Protein AF-A0A9D8JV98-F1 (afdb_monomer_lite)

Sequence (208 aa):
MQKVKSDSRAGSWMGWMGKPQERGPADTAVHRAAPPKGAAPRAAPRTGKNPMQSLAQLRYVDISRAFKQAPWRVQIQVIATLASVAIVIVALGGLYLIEASRAATAGRDVQSLQVDKAELELSINRQLALIASAKSVARLEMRARELGYAPAQIGQIDFVVVKGYYGPQLHLPAAVAPAPEPELPDYNETLGTWLVGTLADMFGPGGE

Foldseek 3Di:
DDDDDDDDDDDDDDDDDDDDDDDDDDDDDDDDDDDDDDDDDDDDDDDDDPVVPVVVVVVPVVVVVVVVPDPVVVVVVVVVVVVVVVVVVVVVVVVVVVVVVVVVVVVVVVVVVVVVVVVVVVVVVVVVVVVCVCPPPVNVVVVCVVVVHDDDDPVRDDDDDDPPCPDPPPPPPPPPPPDPDPPDPPPVDDPVNVVVVVCCQVPPPDDD

pLDDT: mean 70.87, std 18.82, range [37.03, 97.06]

Structure (mmCIF, N/CA/C/O backbone):
data_AF-A0A9D8JV98-F1
#
_entry.id   AF-A0A9D8JV98-F1
#
loop_
_atom_site.group_PDB
_atom_site.id
_atom_site.type_symbol
_atom_site.label_atom_id
_atom_site.label_alt_id
_atom_site.label_comp_id
_atom_site.label_asym_id
_atom_site.label_entity_id
_atom_site.label_seq_id
_atom_site.pdbx_PDB_ins_code
_atom_site.Cartn_x
_atom_site.Cartn_y
_atom_site.Cartn_z
_atom_site.occupancy
_atom_site.B_iso_or_equiv
_atom_site.auth_seq_id
_atom_site.auth_comp_id
_atom_site.auth_asym_id
_atom_site.auth_atom_id
_atom_site.pdbx_PDB_model_num
ATOM 1 N N . MET A 1 1 ? -26.720 23.481 -19.955 1.00 46.78 1 MET A N 1
ATOM 2 C CA . MET A 1 1 ? -26.000 24.651 -20.504 1.00 46.78 1 MET A CA 1
ATOM 3 C C . MET A 1 1 ? -24.638 24.187 -20.994 1.00 46.78 1 MET A C 1
ATOM 5 O O . MET A 1 1 ? -23.857 23.670 -20.210 1.00 46.78 1 MET A O 1
ATOM 9 N N . GLN A 1 2 ? -24.427 24.276 -22.308 1.00 44.62 2 GLN A N 1
ATOM 10 C CA . GLN A 1 2 ? -23.190 23.958 -23.025 1.00 44.62 2 GLN A CA 1
ATOM 11 C C . GLN A 1 2 ? -22.122 25.035 -22.798 1.00 44.62 2 GLN A C 1
ATOM 13 O O . GLN A 1 2 ? -22.448 26.221 -22.802 1.00 44.62 2 GLN A O 1
ATOM 18 N N . LYS A 1 3 ? -20.845 24.636 -22.802 1.00 49.53 3 LYS A N 1
ATOM 19 C CA . LYS A 1 3 ? -19.849 25.279 -23.673 1.00 49.53 3 LYS A CA 1
ATOM 20 C C . LYS A 1 3 ? -18.667 24.344 -23.926 1.00 49.53 3 LYS A C 1
ATOM 22 O O . LYS A 1 3 ? -17.692 24.306 -23.188 1.00 49.53 3 LYS A O 1
ATOM 27 N N . VAL A 1 4 ? -18.803 23.588 -25.010 1.00 47.50 4 VAL A N 1
ATOM 28 C CA . VAL A 1 4 ? -17.699 22.990 -25.762 1.00 47.50 4 VAL A CA 1
ATOM 29 C C . VAL A 1 4 ? -16.918 24.146 -26.385 1.00 47.50 4 VAL A C 1
ATOM 31 O O . VAL A 1 4 ? -17.509 24.960 -27.098 1.00 47.50 4 VAL A O 1
ATOM 34 N N . LYS A 1 5 ? -15.616 24.249 -26.108 1.00 49.88 5 LYS A N 1
ATOM 35 C CA . LYS A 1 5 ? -14.727 25.154 -26.839 1.00 49.88 5 LYS A CA 1
ATOM 36 C C . LYS A 1 5 ? -13.896 24.328 -27.811 1.00 49.88 5 LYS A C 1
ATOM 38 O O . LYS A 1 5 ? -12.932 23.673 -27.439 1.00 49.88 5 LYS A O 1
ATOM 43 N N . SER A 1 6 ? -14.374 24.347 -29.048 1.00 52.12 6 SER A N 1
ATOM 44 C CA . SER A 1 6 ? -13.653 23.973 -30.254 1.00 52.12 6 SER A CA 1
ATOM 45 C C . SER A 1 6 ? -12.491 24.947 -30.442 1.00 52.12 6 SER A C 1
ATOM 47 O O . SER A 1 6 ? -12.720 26.154 -30.395 1.00 52.12 6 SER A O 1
ATOM 49 N N . ASP A 1 7 ? -11.285 24.449 -30.697 1.00 54.19 7 ASP A N 1
ATOM 50 C CA . ASP A 1 7 ? -10.266 25.225 -31.401 1.00 54.19 7 ASP A CA 1
ATOM 51 C C . ASP A 1 7 ? -9.678 24.359 -32.514 1.00 54.19 7 ASP A C 1
ATOM 53 O O . ASP A 1 7 ? -8.824 23.496 -32.319 1.00 54.19 7 ASP A O 1
ATOM 57 N N . SER A 1 8 ? -10.228 24.602 -33.700 1.00 49.41 8 SER A N 1
ATOM 58 C CA . SER A 1 8 ? -9.733 24.158 -34.991 1.00 49.41 8 SER A CA 1
ATOM 59 C C . SER A 1 8 ? -8.805 25.246 -35.533 1.00 49.41 8 SER A C 1
ATOM 61 O O . SER A 1 8 ? -9.245 26.365 -35.790 1.00 49.41 8 SER A O 1
ATOM 63 N N . ARG A 1 9 ? -7.533 24.919 -35.763 1.00 50.59 9 ARG A N 1
ATOM 64 C CA . ARG A 1 9 ? -6.643 25.645 -36.688 1.00 50.59 9 ARG A CA 1
ATOM 65 C C . ARG A 1 9 ? -6.005 24.579 -37.583 1.00 50.59 9 ARG A C 1
ATOM 67 O O . ARG A 1 9 ? -5.277 23.731 -37.087 1.00 50.59 9 ARG A O 1
ATOM 74 N N . ALA A 1 10 ? -6.481 24.393 -38.818 1.00 45.94 10 ALA A N 1
ATOM 75 C CA . ALA A 1 10 ? -6.020 25.108 -40.019 1.00 45.94 10 ALA A CA 1
ATOM 76 C C . ALA A 1 10 ? -4.477 25.105 -40.069 1.00 45.94 10 ALA A C 1
ATOM 78 O O . ALA A 1 10 ? -3.838 25.801 -39.293 1.00 45.94 10 ALA A O 1
ATOM 79 N N . GLY A 1 11 ? -3.808 24.256 -40.850 1.00 44.22 11 GLY A N 1
ATOM 80 C CA . GLY A 1 11 ? -3.986 24.103 -42.292 1.00 44.22 11 GLY A CA 1
ATOM 81 C C . GLY A 1 11 ? -3.072 25.102 -43.004 1.00 44.22 11 GLY A C 1
ATOM 82 O O . GLY A 1 11 ? -3.523 26.180 -43.367 1.00 44.22 11 GLY A O 1
ATOM 83 N N . SER A 1 12 ? -1.789 24.762 -43.163 1.00 48.53 12 SER A N 1
ATOM 84 C CA . SER A 1 12 ? -0.854 25.493 -44.028 1.00 48.53 12 SER A CA 1
ATOM 85 C C . SER A 1 12 ? 0.060 24.485 -44.723 1.00 48.53 12 SER A C 1
ATOM 87 O O . SER A 1 12 ? 1.095 24.076 -44.203 1.00 48.53 12 SER A O 1
ATOM 89 N N . TRP A 1 13 ? -0.414 24.022 -45.877 1.00 52.22 13 TRP A N 1
ATOM 90 C CA . TRP A 1 13 ? 0.290 23.203 -46.859 1.00 52.22 13 TRP A CA 1
ATOM 91 C C . TRP A 1 13 ? 0.216 23.959 -48.191 1.00 52.22 13 TRP A C 1
ATOM 93 O O . TRP A 1 13 ? -0.868 24.037 -48.756 1.00 52.22 13 TRP A O 1
ATOM 103 N N . MET A 1 14 ? 1.330 24.544 -48.651 1.00 42.38 14 MET A N 1
ATOM 104 C CA . MET A 1 14 ? 1.618 25.062 -50.014 1.00 42.38 14 MET A CA 1
ATOM 105 C C . MET A 1 14 ? 2.918 25.886 -49.932 1.00 42.38 14 MET A C 1
ATOM 107 O O . MET A 1 14 ? 3.063 26.660 -48.997 1.00 42.38 14 MET A O 1
ATOM 111 N N . GLY A 1 15 ? 3.919 25.824 -50.813 1.00 44.78 15 GLY A N 1
ATOM 112 C CA . GLY A 1 15 ? 4.219 25.069 -52.039 1.00 44.78 15 GLY A CA 1
ATOM 113 C C . GLY A 1 15 ? 5.758 24.927 -52.125 1.00 44.78 15 GLY A C 1
ATOM 114 O O . GLY A 1 15 ? 6.476 25.620 -51.413 1.00 44.78 15 GLY A O 1
ATOM 115 N N . TRP A 1 16 ? 6.354 23.918 -52.762 1.00 48.50 16 TRP A N 1
ATOM 116 C CA . TRP A 1 16 ? 6.395 23.585 -54.197 1.00 48.50 16 TRP A CA 1
ATOM 117 C C . TRP A 1 16 ? 6.948 24.690 -55.122 1.00 48.50 16 TRP A C 1
ATOM 119 O O . TRP A 1 16 ? 6.461 25.815 -55.118 1.00 48.50 1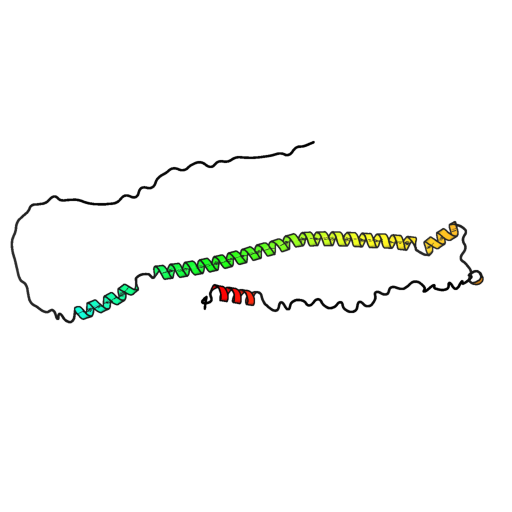6 TRP A O 1
ATOM 129 N N . MET A 1 17 ? 7.880 24.252 -55.991 1.00 46.41 17 MET A N 1
ATOM 130 C CA . MET A 1 17 ? 8.683 24.930 -57.039 1.00 46.41 17 MET A CA 1
ATOM 131 C C . MET A 1 17 ? 10.003 25.563 -56.565 1.00 46.41 17 MET A C 1
ATOM 133 O O . MET A 1 17 ? 10.006 26.380 -55.660 1.00 46.41 17 MET A O 1
ATOM 137 N N . GLY A 1 18 ? 11.178 25.284 -57.138 1.00 45.47 18 GLY A N 1
ATOM 138 C CA . GLY A 1 18 ? 11.634 24.493 -58.298 1.00 45.47 18 GLY A CA 1
ATOM 139 C C . GLY A 1 18 ? 13.178 24.616 -58.355 1.00 45.47 18 GLY A C 1
ATOM 140 O O . GLY A 1 18 ? 13.746 25.335 -57.545 1.00 45.47 18 GLY A O 1
ATOM 141 N N . LYS A 1 19 ? 13.983 23.995 -59.219 1.00 56.50 19 LYS A N 1
ATOM 142 C CA . LYS A 1 19 ? 13.871 23.062 -60.348 1.00 56.50 19 LYS A CA 1
ATOM 143 C C . LYS A 1 19 ? 15.242 22.341 -60.472 1.00 56.50 19 LYS A C 1
ATOM 145 O O . LYS A 1 19 ? 16.238 22.883 -59.996 1.00 56.50 19 LYS A O 1
ATOM 150 N N . PRO A 1 20 ? 15.314 21.180 -61.145 1.00 53.19 20 PRO A N 1
ATOM 151 C CA . PRO A 1 20 ? 16.554 20.473 -61.467 1.00 53.19 20 PRO A CA 1
ATOM 152 C C . PRO A 1 20 ? 17.146 20.962 -62.801 1.00 53.19 20 PRO A C 1
ATOM 154 O O . PRO A 1 20 ? 16.404 21.422 -63.669 1.00 53.19 20 PRO A O 1
ATOM 157 N N . GLN A 1 21 ? 18.457 20.806 -63.006 1.00 49.94 21 GLN A N 1
ATOM 158 C CA . GLN A 1 21 ? 19.058 20.954 -64.335 1.00 49.94 21 GLN A CA 1
ATOM 159 C C . GLN A 1 21 ? 20.297 20.056 -64.485 1.00 49.94 21 GLN A C 1
ATOM 161 O O . GLN A 1 21 ? 21.426 20.474 -64.249 1.00 49.94 21 GLN A O 1
ATOM 166 N N . GLU A 1 22 ? 20.071 18.821 -64.929 1.00 44.38 22 GLU A N 1
ATOM 167 C CA . GLU A 1 22 ? 21.064 18.058 -65.684 1.00 44.38 22 GLU A CA 1
ATOM 168 C C . GLU A 1 22 ? 21.061 18.522 -67.143 1.00 44.38 22 GLU A C 1
ATOM 170 O O . GLU A 1 22 ? 19.981 18.637 -67.722 1.00 44.38 22 GLU A O 1
ATOM 175 N N . ARG A 1 23 ? 22.245 18.734 -67.739 1.00 42.78 23 ARG A N 1
ATOM 176 C CA . ARG A 1 23 ? 22.521 18.560 -69.181 1.00 42.78 23 ARG A CA 1
ATOM 177 C C . ARG A 1 23 ? 24.022 18.328 -69.416 1.00 42.78 23 ARG A C 1
ATOM 179 O O . ARG A 1 23 ? 24.814 19.256 -69.299 1.00 42.78 23 ARG A O 1
ATOM 186 N N . GLY A 1 24 ? 24.394 17.116 -69.818 1.00 38.78 24 GLY A N 1
ATOM 187 C CA . GLY A 1 24 ? 25.225 16.934 -71.022 1.00 38.78 24 GLY A CA 1
ATOM 188 C C . GLY A 1 24 ? 24.296 16.583 -72.202 1.00 38.78 24 GLY A C 1
ATOM 189 O O . GLY A 1 24 ? 23.080 16.609 -71.994 1.00 38.78 24 GLY A O 1
ATOM 190 N N . PRO A 1 25 ? 24.777 16.177 -73.395 1.00 61.38 25 PRO A N 1
ATOM 191 C CA . PRO A 1 25 ? 26.161 16.062 -73.869 1.00 61.38 25 PRO A CA 1
ATOM 192 C C . PRO A 1 25 ? 26.368 16.605 -75.317 1.00 61.38 25 PRO A C 1
ATOM 194 O O . PRO A 1 25 ? 25.458 17.157 -75.925 1.00 61.38 25 PRO A O 1
ATOM 197 N N . ALA A 1 26 ? 27.564 16.328 -75.854 1.00 39.59 26 ALA A N 1
ATOM 198 C CA . ALA A 1 26 ? 27.881 16.058 -77.265 1.00 39.59 26 ALA A CA 1
ATOM 199 C C . ALA A 1 26 ? 28.230 17.217 -78.234 1.00 39.59 26 ALA A C 1
ATOM 201 O O . ALA A 1 26 ? 27.403 18.026 -78.635 1.00 39.59 26 ALA A O 1
ATOM 202 N N . ASP A 1 27 ? 29.479 17.109 -78.700 1.00 37.72 27 ASP A N 1
ATOM 203 C CA . ASP A 1 27 ? 29.872 16.987 -80.109 1.00 37.72 27 ASP A CA 1
ATOM 204 C C . ASP A 1 27 ? 30.193 18.203 -80.985 1.00 37.72 27 ASP A C 1
ATOM 206 O O . ASP A 1 27 ? 29.475 19.192 -81.072 1.00 37.72 27 ASP A O 1
ATOM 210 N N . THR A 1 28 ? 31.243 17.952 -81.785 1.00 45.22 28 THR A N 1
ATOM 211 C CA . THR A 1 28 ? 31.628 18.555 -83.075 1.00 45.22 28 THR A CA 1
ATOM 212 C C . THR A 1 28 ? 32.249 19.956 -83.031 1.00 45.22 28 THR A C 1
ATOM 214 O O . THR A 1 28 ? 31.841 20.814 -82.271 1.00 45.22 28 THR A O 1
ATOM 217 N N . ALA A 1 29 ? 33.233 20.333 -83.845 1.00 39.31 29 ALA A N 1
ATOM 218 C CA . ALA A 1 29 ? 34.143 19.663 -84.768 1.00 39.31 29 ALA A CA 1
ATOM 219 C C . ALA A 1 29 ? 35.078 20.770 -85.320 1.00 39.31 29 ALA A C 1
ATOM 221 O O . ALA A 1 29 ? 34.619 21.870 -85.592 1.00 39.31 29 ALA A O 1
ATOM 222 N N . VAL A 1 30 ? 36.354 20.432 -85.547 1.00 44.38 30 VAL A N 1
ATOM 223 C CA . VAL A 1 30 ? 37.166 20.807 -86.730 1.00 44.38 30 VAL A CA 1
ATOM 224 C C . VAL A 1 30 ? 37.462 22.291 -87.046 1.00 44.38 30 VAL A C 1
ATOM 226 O O . VAL A 1 30 ? 36.585 23.024 -87.462 1.00 44.38 30 VAL A O 1
ATOM 229 N N . HIS A 1 31 ? 38.762 22.633 -87.076 1.00 48.97 31 HIS A N 1
ATOM 230 C CA . HIS A 1 31 ? 39.507 23.331 -88.161 1.00 48.97 31 HIS A CA 1
ATOM 231 C C . HIS A 1 31 ? 41.016 23.166 -87.837 1.00 48.97 31 HIS A C 1
ATOM 233 O O . HIS A 1 31 ? 41.467 23.645 -86.807 1.00 48.97 31 HIS A O 1
ATOM 239 N N . ARG A 1 32 ? 41.806 22.257 -88.433 1.00 37.03 32 ARG A N 1
ATOM 240 C CA . ARG A 1 32 ? 42.390 22.124 -89.793 1.00 37.03 32 ARG A CA 1
ATOM 241 C C . ARG A 1 32 ? 43.451 23.186 -90.185 1.00 37.03 32 ARG A C 1
ATOM 243 O O . ARG A 1 32 ? 43.074 24.284 -90.558 1.00 37.03 32 ARG A O 1
ATOM 250 N N . ALA A 1 33 ? 44.706 22.695 -90.280 1.00 37.62 33 ALA A N 1
ATOM 251 C CA . ALA A 1 33 ? 45.841 23.030 -91.185 1.00 37.62 33 ALA A CA 1
ATOM 252 C C . ALA A 1 33 ? 46.482 24.443 -91.086 1.00 37.62 33 ALA A C 1
ATOM 254 O O . ALA A 1 33 ? 45.782 25.407 -90.840 1.00 37.62 33 ALA A O 1
ATOM 255 N N . ALA A 1 34 ? 47.793 24.682 -91.275 1.00 41.41 34 ALA A N 1
ATOM 256 C CA . ALA A 1 34 ? 48.812 24.039 -92.125 1.00 41.41 34 ALA A CA 1
ATOM 257 C C . ALA A 1 34 ? 50.282 24.427 -91.698 1.00 41.41 34 ALA A C 1
ATOM 259 O O . ALA A 1 34 ? 50.432 25.274 -90.821 1.00 41.41 34 ALA A O 1
ATOM 260 N N . PRO A 1 35 ? 51.350 23.826 -92.293 1.00 65.00 35 PRO A N 1
ATOM 261 C CA . PRO A 1 35 ? 52.758 23.734 -91.806 1.00 65.00 35 PRO A CA 1
ATOM 262 C C . PRO A 1 35 ? 53.752 24.534 -92.721 1.00 65.00 35 PRO A C 1
ATOM 264 O O . PRO A 1 35 ? 53.278 25.511 -93.298 1.00 65.00 35 PRO A O 1
ATOM 267 N N . PRO A 1 36 ? 55.036 24.165 -93.042 1.00 63.78 36 PRO A N 1
ATOM 268 C CA . PRO A 1 36 ? 56.093 23.289 -92.458 1.00 63.78 36 PRO A CA 1
ATOM 269 C C . PRO A 1 36 ? 57.543 23.900 -92.483 1.00 63.78 36 PRO A C 1
ATOM 271 O O . PRO A 1 36 ? 57.749 24.982 -93.025 1.00 63.78 36 PRO A O 1
ATOM 274 N N . LYS A 1 37 ? 58.558 23.139 -92.000 1.00 39.59 37 LYS A N 1
ATOM 275 C CA . LYS A 1 37 ? 59.985 22.987 -92.463 1.00 39.59 37 LYS A CA 1
ATOM 276 C C . LYS A 1 37 ? 60.920 22.790 -91.252 1.00 39.59 37 LYS A C 1
ATOM 278 O O . LYS A 1 37 ? 60.827 23.550 -90.305 1.00 39.59 37 LYS A O 1
ATOM 283 N N . GLY A 1 38 ? 61.862 21.851 -91.192 1.00 42.75 38 GLY A N 1
ATOM 284 C CA . GLY A 1 38 ? 62.324 20.808 -92.103 1.00 42.75 38 GLY A CA 1
ATOM 285 C C . GLY A 1 38 ? 63.524 20.068 -91.476 1.00 42.75 38 GLY A C 1
ATOM 286 O O . GLY A 1 38 ? 64.077 20.557 -90.499 1.00 42.75 38 GLY A O 1
ATOM 287 N N . ALA A 1 39 ? 63.907 18.943 -92.104 1.00 37.53 39 ALA A N 1
ATOM 288 C CA . ALA A 1 39 ? 65.236 18.293 -92.101 1.00 37.53 39 ALA A CA 1
ATOM 289 C C . ALA A 1 39 ? 65.804 17.777 -90.751 1.00 37.53 39 ALA A C 1
ATOM 291 O O . ALA A 1 39 ? 65.805 18.478 -89.756 1.00 37.53 39 ALA A O 1
ATOM 292 N N . ALA A 1 40 ? 66.431 16.610 -90.604 1.00 48.50 40 ALA A N 1
ATOM 293 C CA . ALA A 1 40 ? 66.678 15.399 -91.393 1.00 48.50 40 ALA A CA 1
ATOM 294 C C . ALA A 1 40 ? 67.323 14.371 -90.396 1.00 48.50 40 ALA A C 1
ATOM 296 O O . ALA A 1 40 ? 67.421 14.672 -89.206 1.00 48.50 40 ALA A O 1
ATOM 297 N N . PRO A 1 41 ? 67.740 13.157 -90.807 1.00 59.03 41 PRO A N 1
ATOM 298 C CA . PRO A 1 41 ? 67.650 11.941 -89.994 1.00 59.03 41 PRO A CA 1
ATOM 299 C C . PRO A 1 41 ? 68.974 11.512 -89.340 1.00 59.03 41 PRO A C 1
ATOM 301 O O . PRO A 1 41 ? 70.048 11.804 -89.866 1.00 59.03 41 PRO A O 1
ATOM 304 N N . ARG A 1 42 ? 68.920 10.674 -88.289 1.00 42.16 42 ARG A N 1
ATOM 305 C CA . ARG A 1 42 ? 69.985 9.680 -88.057 1.00 42.16 42 ARG A CA 1
ATOM 306 C C . ARG A 1 42 ? 69.619 8.547 -87.088 1.00 42.16 42 ARG A C 1
ATOM 308 O O . ARG A 1 42 ? 69.267 8.783 -85.944 1.00 42.16 42 ARG A O 1
ATOM 315 N N . ALA A 1 43 ? 69.864 7.336 -87.590 1.00 41.22 43 ALA A N 1
ATOM 316 C CA . ALA A 1 43 ? 70.368 6.151 -86.893 1.00 41.22 43 ALA A CA 1
ATOM 317 C C . ALA A 1 43 ? 69.473 5.429 -85.866 1.00 41.22 43 ALA A C 1
ATOM 319 O O . ALA A 1 43 ? 69.394 5.777 -84.693 1.00 41.22 43 ALA A O 1
ATOM 320 N N . ALA A 1 44 ? 68.954 4.280 -86.305 1.00 51.09 44 ALA A N 1
ATOM 321 C CA . ALA A 1 44 ? 68.752 3.124 -85.441 1.00 51.09 44 ALA A CA 1
ATOM 322 C C . ALA A 1 44 ? 70.102 2.599 -84.919 1.00 51.09 44 ALA A C 1
ATOM 324 O O . ALA A 1 44 ? 71.103 2.631 -85.643 1.00 51.09 44 ALA A O 1
ATOM 325 N N . PRO A 1 45 ? 70.094 1.973 -83.733 1.00 54.09 45 PRO A N 1
ATOM 326 C CA . PRO A 1 45 ? 70.737 0.673 -83.652 1.00 54.09 45 PRO A CA 1
ATOM 327 C C . PRO A 1 45 ? 69.876 -0.384 -82.939 1.00 54.09 45 PRO A C 1
ATOM 329 O O . PRO A 1 45 ? 69.414 -0.209 -81.820 1.00 54.09 45 PRO A O 1
ATOM 332 N N . ARG A 1 46 ? 69.742 -1.516 -83.637 1.00 52.03 46 ARG A N 1
ATOM 333 C CA . ARG A 1 46 ? 69.985 -2.886 -83.152 1.00 52.03 46 ARG A CA 1
ATOM 334 C C . ARG A 1 46 ? 69.202 -3.353 -81.915 1.00 52.03 46 ARG A C 1
ATOM 336 O O . ARG A 1 46 ? 69.578 -3.139 -80.773 1.00 52.03 46 ARG A O 1
ATOM 343 N N . THR A 1 47 ? 68.162 -4.127 -82.211 1.00 46.84 47 THR A N 1
ATOM 344 C CA . THR A 1 47 ? 67.970 -5.512 -81.751 1.00 46.84 47 THR A CA 1
ATOM 345 C C . THR A 1 47 ? 68.746 -5.929 -80.499 1.00 46.84 47 THR A C 1
ATOM 347 O O . THR A 1 47 ? 69.924 -6.267 -80.556 1.00 46.84 47 THR A O 1
ATOM 350 N N . GLY A 1 48 ? 68.006 -6.004 -79.399 1.00 47.19 48 GLY A N 1
ATOM 351 C CA . GLY A 1 48 ? 68.390 -6.656 -78.151 1.00 47.19 48 GLY A CA 1
ATOM 352 C C . GLY A 1 48 ? 67.165 -6.843 -77.258 1.00 47.19 48 GLY A C 1
ATOM 353 O O . GLY A 1 48 ? 67.214 -6.566 -76.068 1.00 47.19 48 GLY A O 1
ATOM 354 N N . LYS A 1 49 ? 66.021 -7.215 -77.846 1.00 45.97 49 LYS A N 1
ATOM 355 C CA . LYS A 1 49 ? 64.825 -7.605 -77.095 1.00 45.97 49 LYS A CA 1
ATOM 356 C C . LYS A 1 49 ? 64.767 -9.122 -77.114 1.00 45.97 49 LYS A C 1
ATOM 358 O O . LYS A 1 49 ? 64.635 -9.696 -78.188 1.00 45.97 49 LYS A O 1
ATOM 363 N N . ASN A 1 50 ? 64.826 -9.744 -75.943 1.00 58.31 50 ASN A N 1
ATOM 364 C CA . ASN A 1 50 ? 64.262 -11.071 -75.742 1.00 58.31 50 ASN A CA 1
ATOM 365 C C . ASN A 1 50 ? 62.733 -10.901 -75.708 1.00 58.31 50 ASN A C 1
ATOM 367 O O . ASN A 1 50 ? 62.219 -10.417 -74.696 1.00 58.31 50 ASN A O 1
ATOM 371 N N . PRO A 1 51 ? 61.976 -11.269 -76.760 1.00 56.25 51 PRO A N 1
ATOM 372 C CA . PRO A 1 51 ? 60.520 -11.113 -76.753 1.00 56.25 51 PRO A CA 1
ATOM 373 C C . PRO A 1 51 ? 59.822 -12.049 -75.751 1.00 56.25 51 PRO A C 1
ATOM 375 O O . PRO A 1 51 ? 58.647 -11.862 -75.460 1.00 56.25 51 PRO A O 1
ATOM 378 N N . MET A 1 52 ? 60.532 -13.027 -75.174 1.00 45.81 52 MET A N 1
ATOM 379 C CA . MET A 1 52 ? 59.962 -13.942 -74.179 1.00 45.81 52 MET A CA 1
ATOM 380 C C . MET A 1 52 ? 59.998 -13.420 -72.734 1.00 45.81 52 MET A C 1
ATOM 382 O O . MET A 1 52 ? 59.255 -13.927 -71.899 1.00 45.81 52 MET A O 1
ATOM 386 N N . GLN A 1 53 ? 60.799 -12.396 -72.415 1.00 54.53 53 GLN A N 1
ATOM 387 C CA . GLN A 1 53 ? 60.885 -11.881 -71.037 1.00 54.53 53 GLN A CA 1
ATOM 388 C C . GLN A 1 53 ? 59.845 -10.794 -70.724 1.00 54.53 53 GLN A C 1
ATOM 390 O O . GLN A 1 53 ? 59.439 -10.664 -69.571 1.00 54.53 53 GLN A O 1
ATOM 395 N N . SER A 1 54 ? 59.338 -10.054 -71.719 1.00 53.25 54 SER A N 1
ATOM 396 C CA . SER A 1 54 ? 58.308 -9.030 -71.467 1.00 53.25 54 SER A CA 1
ATOM 397 C C . SER A 1 54 ? 56.890 -9.602 -71.362 1.00 53.25 54 SER A C 1
ATOM 399 O O . SER A 1 54 ? 56.041 -8.997 -70.718 1.00 53.25 54 SER A O 1
ATOM 401 N N . LEU A 1 55 ? 56.628 -10.778 -71.944 1.00 53.34 55 LEU A N 1
ATOM 402 C CA . LEU A 1 55 ? 55.315 -11.434 -71.874 1.00 53.34 55 LEU A CA 1
ATOM 403 C C . LEU A 1 55 ? 55.068 -12.121 -70.520 1.00 53.34 55 LEU A C 1
ATOM 405 O O . LEU A 1 55 ? 53.931 -12.178 -70.059 1.00 53.34 55 LEU A O 1
ATOM 409 N N . ALA A 1 56 ? 56.128 -12.579 -69.847 1.00 54.69 56 ALA A N 1
ATOM 410 C CA . ALA A 1 56 ? 56.035 -13.131 -68.494 1.00 54.69 56 ALA A CA 1
ATOM 411 C C . ALA A 1 56 ? 55.841 -12.039 -67.423 1.00 54.69 56 ALA A C 1
ATOM 413 O O . ALA A 1 56 ? 55.144 -12.256 -66.434 1.00 54.69 56 ALA A O 1
ATOM 414 N N . GLN A 1 57 ? 56.415 -10.850 -67.636 1.00 53.84 57 GLN A N 1
ATOM 415 C CA . GLN A 1 57 ? 56.359 -9.732 -66.685 1.00 53.84 57 GLN A CA 1
ATOM 416 C C . GLN A 1 57 ? 55.005 -9.000 -66.688 1.00 53.84 57 GLN A C 1
ATOM 418 O O . GLN A 1 57 ? 54.548 -8.550 -65.640 1.00 53.84 57 GLN A O 1
ATOM 423 N N . LEU A 1 58 ? 54.315 -8.931 -67.832 1.00 53.28 58 LEU A N 1
ATOM 424 C CA . LEU A 1 58 ? 53.005 -8.269 -67.925 1.00 53.28 58 LEU A CA 1
ATOM 425 C C . LEU A 1 58 ? 51.878 -9.063 -67.242 1.00 53.28 58 LEU A C 1
ATOM 427 O O . LEU A 1 58 ? 50.936 -8.475 -66.731 1.00 53.28 58 LEU A O 1
ATOM 431 N N . ARG A 1 59 ? 51.991 -10.392 -67.135 1.00 56.56 59 ARG A N 1
ATOM 432 C CA . ARG A 1 59 ? 50.938 -11.217 -66.518 1.00 56.56 59 ARG A CA 1
ATOM 433 C C . ARG A 1 59 ? 50.956 -11.204 -64.982 1.00 56.56 59 ARG A C 1
ATOM 435 O O . ARG A 1 59 ? 49.945 -11.520 -64.364 1.00 56.56 59 ARG A O 1
ATOM 442 N N . TYR A 1 60 ? 52.077 -10.848 -64.354 1.00 52.62 60 TYR A N 1
ATOM 443 C CA . TYR A 1 60 ? 52.201 -10.882 -62.891 1.00 52.62 60 TYR A CA 1
ATOM 444 C C . TYR A 1 60 ? 51.664 -9.609 -62.219 1.00 52.62 60 TYR A C 1
ATOM 446 O O . TYR A 1 60 ? 51.019 -9.669 -61.172 1.00 52.62 60 TYR A O 1
ATOM 454 N N . VAL A 1 61 ? 51.879 -8.446 -62.838 1.00 56.22 61 VAL A N 1
ATOM 455 C CA . VAL A 1 61 ? 51.520 -7.156 -62.229 1.00 56.22 61 VAL A CA 1
ATOM 456 C C . VAL A 1 61 ? 50.012 -6.886 -62.307 1.00 56.22 61 VAL A C 1
ATOM 458 O O . VAL A 1 61 ? 49.459 -6.271 -61.391 1.00 56.22 61 VAL A O 1
ATOM 461 N N . ASP A 1 62 ? 49.321 -7.418 -63.315 1.00 57.84 62 ASP A N 1
ATOM 462 C CA . ASP A 1 62 ? 47.893 -7.146 -63.524 1.00 57.84 62 ASP A CA 1
ATOM 463 C C . ASP A 1 62 ? 46.974 -7.935 -62.580 1.00 57.84 62 ASP A C 1
ATOM 465 O O . ASP A 1 62 ? 45.941 -7.418 -62.148 1.00 57.84 62 ASP A O 1
ATOM 469 N N . ILE A 1 63 ? 47.386 -9.131 -62.142 1.00 57.56 63 ILE A N 1
ATOM 470 C CA . ILE A 1 63 ? 46.620 -9.925 -61.164 1.00 57.56 63 ILE A CA 1
ATOM 471 C C . ILE A 1 63 ? 46.592 -9.205 -59.806 1.00 57.56 63 ILE A C 1
ATOM 473 O O . ILE A 1 63 ? 45.565 -9.173 -59.134 1.00 57.56 63 ILE A O 1
ATOM 477 N N . SER A 1 64 ? 47.686 -8.537 -59.429 1.00 58.25 64 SER A N 1
ATOM 478 C CA . SER A 1 64 ? 47.783 -7.813 -58.153 1.00 58.25 64 SER A CA 1
ATOM 479 C C . SER A 1 64 ? 46.957 -6.516 -58.101 1.00 58.25 64 SER A C 1
ATOM 481 O O . SER A 1 64 ? 46.583 -6.060 -57.020 1.00 58.25 64 SER A O 1
ATOM 483 N N . ARG A 1 65 ? 46.637 -5.916 -59.259 1.00 54.12 65 ARG A N 1
ATOM 484 C CA . ARG A 1 65 ? 45.840 -4.678 -59.342 1.00 54.12 65 ARG A CA 1
ATOM 485 C C . ARG A 1 65 ? 44.336 -4.938 -59.430 1.00 54.12 65 ARG A C 1
ATOM 487 O O . ARG A 1 65 ? 43.562 -4.083 -59.003 1.00 54.12 65 ARG A O 1
ATOM 494 N N . ALA A 1 66 ? 43.924 -6.111 -59.912 1.00 54.25 66 ALA A N 1
ATOM 495 C CA . ALA A 1 66 ? 42.516 -6.495 -60.014 1.00 54.25 66 ALA A CA 1
ATOM 496 C C . ALA A 1 66 ? 41.857 -6.752 -58.642 1.00 54.25 66 ALA A C 1
ATOM 498 O O . ALA A 1 66 ? 40.695 -6.406 -58.449 1.00 54.25 66 ALA A O 1
ATOM 499 N N . PHE A 1 67 ? 42.606 -7.237 -57.643 1.00 53.53 67 PHE A N 1
ATOM 500 C CA . PHE A 1 67 ? 42.094 -7.449 -56.275 1.00 53.53 67 PHE A CA 1
ATOM 501 C C . PHE A 1 67 ? 41.976 -6.171 -55.424 1.00 53.53 67 PHE A C 1
ATOM 503 O O . PHE A 1 67 ? 41.538 -6.226 -54.278 1.00 53.53 67 PHE A O 1
ATOM 510 N N . LYS A 1 68 ? 42.327 -4.998 -55.968 1.00 54.94 68 LYS A N 1
ATOM 511 C CA . LYS A 1 68 ? 42.114 -3.698 -55.304 1.00 54.94 68 LYS A CA 1
ATOM 512 C C . LYS A 1 68 ? 40.766 -3.053 -55.629 1.00 54.94 68 LYS A C 1
ATOM 514 O O . LYS A 1 68 ? 40.489 -1.951 -55.154 1.00 54.94 68 LYS A O 1
ATOM 519 N N . GLN A 1 69 ? 39.927 -3.708 -56.425 1.00 50.94 69 GLN A N 1
ATOM 520 C CA . GLN A 1 69 ? 38.611 -3.193 -56.776 1.00 50.94 69 GLN A CA 1
ATOM 521 C C . GLN A 1 69 ? 37.565 -3.693 -55.770 1.00 50.94 69 GLN A C 1
ATOM 523 O O . GLN A 1 69 ? 37.250 -4.874 -55.713 1.00 50.94 69 GLN A O 1
ATOM 528 N N . ALA A 1 70 ? 37.023 -2.741 -55.006 1.00 57.72 70 ALA A N 1
ATOM 529 C CA . ALA A 1 70 ? 35.945 -2.845 -54.014 1.00 57.72 70 ALA A CA 1
ATOM 530 C C . ALA A 1 70 ? 36.261 -3.103 -52.513 1.00 57.72 70 ALA A C 1
ATOM 532 O O . ALA A 1 70 ? 35.370 -3.605 -51.822 1.00 57.72 70 ALA A O 1
ATOM 533 N N . PRO A 1 71 ? 37.387 -2.634 -51.919 1.00 61.75 71 PRO A N 1
ATOM 534 C CA . PRO A 1 71 ? 37.477 -2.533 -50.451 1.00 61.75 71 PRO A CA 1
ATOM 535 C C . PRO A 1 71 ? 36.382 -1.624 -49.850 1.00 61.75 71 PRO A C 1
ATOM 537 O O . PRO A 1 71 ? 35.985 -1.803 -48.702 1.00 61.75 71 PRO A O 1
ATOM 540 N N . TRP A 1 72 ? 35.831 -0.703 -50.650 1.00 73.25 72 TRP A N 1
ATOM 541 C CA . TRP A 1 72 ? 34.702 0.169 -50.299 1.00 73.25 72 TRP A CA 1
ATOM 542 C C . TRP A 1 72 ? 33.462 -0.598 -49.806 1.00 73.25 72 TRP A C 1
ATOM 544 O O . TRP A 1 72 ? 32.810 -0.155 -48.866 1.00 73.25 72 TRP A O 1
ATOM 554 N N . ARG A 1 73 ? 33.150 -1.773 -50.377 1.00 75.25 73 ARG A N 1
ATOM 555 C CA . ARG A 1 73 ? 31.962 -2.548 -49.974 1.00 75.25 73 ARG A CA 1
ATOM 556 C C . ARG A 1 73 ? 32.124 -3.144 -48.578 1.00 75.25 73 ARG A C 1
ATOM 558 O O . ARG A 1 73 ? 31.194 -3.068 -47.784 1.00 75.25 73 ARG A O 1
ATOM 565 N N . VAL A 1 74 ? 33.311 -3.670 -48.276 1.00 78.50 74 VAL A N 1
ATOM 566 C CA . VAL A 1 74 ? 33.634 -4.236 -46.957 1.00 78.50 74 VAL A CA 1
ATOM 567 C C . VAL A 1 74 ? 33.668 -3.133 -45.898 1.00 78.50 74 VAL A C 1
ATOM 569 O O . VAL A 1 74 ? 33.128 -3.311 -44.813 1.00 78.50 74 VAL A O 1
ATOM 572 N N . GLN A 1 75 ? 34.220 -1.960 -46.222 1.00 80.25 75 GLN A N 1
ATOM 573 C CA . GLN A 1 75 ? 34.216 -0.809 -45.312 1.00 80.25 75 GLN A CA 1
ATOM 574 C C . GLN A 1 75 ? 32.795 -0.344 -44.969 1.00 80.25 75 GLN A C 1
ATOM 576 O O . GLN A 1 75 ? 32.494 -0.144 -43.795 1.00 80.25 75 GLN A O 1
ATOM 581 N N . ILE A 1 76 ? 31.902 -0.231 -45.959 1.00 87.94 76 ILE A N 1
ATOM 582 C CA . ILE A 1 76 ? 30.496 0.101 -45.689 1.00 87.94 76 ILE A CA 1
ATOM 583 C C . ILE A 1 76 ? 29.811 -1.000 -44.896 1.00 87.94 76 ILE A C 1
ATOM 585 O O . ILE A 1 76 ? 29.065 -0.677 -43.985 1.00 87.94 76 ILE A O 1
ATOM 589 N N . GLN A 1 77 ? 30.030 -2.277 -45.224 1.00 83.56 77 GLN A N 1
ATOM 590 C CA . GLN A 1 77 ? 29.411 -3.387 -44.498 1.00 83.56 77 GLN A CA 1
ATOM 591 C C . GLN A 1 77 ? 29.808 -3.366 -43.023 1.00 83.56 77 GLN A C 1
ATOM 593 O O . GLN A 1 77 ? 28.936 -3.461 -42.170 1.00 83.56 77 GLN A O 1
ATOM 598 N N . VAL A 1 78 ? 31.087 -3.139 -42.713 1.00 91.00 78 VAL A N 1
ATOM 599 C CA . VAL A 1 78 ? 31.553 -3.009 -41.326 1.00 91.00 78 VAL A CA 1
ATOM 600 C C . VAL A 1 78 ? 30.898 -1.809 -40.640 1.00 91.00 78 VAL A C 1
ATOM 602 O O . VAL A 1 78 ? 30.323 -1.965 -39.565 1.00 91.00 78 VAL A O 1
ATOM 605 N N . ILE A 1 79 ? 30.900 -0.631 -41.272 1.00 93.31 79 ILE A N 1
ATOM 606 C CA . ILE A 1 79 ? 30.253 0.568 -40.711 1.00 93.31 79 ILE A CA 1
ATOM 607 C C . ILE A 1 79 ? 28.751 0.335 -40.500 1.00 93.31 79 ILE A C 1
ATOM 609 O O . ILE A 1 79 ? 28.220 0.695 -39.455 1.00 93.31 79 ILE A O 1
ATOM 613 N N . ALA A 1 80 ? 28.073 -0.307 -41.451 1.00 91.38 80 ALA A N 1
ATOM 614 C CA . ALA A 1 80 ? 26.652 -0.623 -41.380 1.00 91.38 80 ALA A CA 1
ATOM 615 C C . ALA A 1 80 ? 26.352 -1.630 -40.264 1.00 91.38 80 ALA A C 1
ATOM 617 O O . ALA A 1 80 ? 25.415 -1.419 -39.499 1.00 91.38 80 ALA A O 1
ATOM 618 N N . THR A 1 81 ? 27.164 -2.681 -40.113 1.00 91.62 81 THR A N 1
ATOM 619 C CA . THR A 1 81 ? 27.012 -3.640 -39.007 1.00 91.62 81 THR A CA 1
ATOM 620 C C . THR A 1 81 ? 27.228 -2.974 -37.654 1.00 91.62 81 THR A C 1
ATOM 622 O O . THR A 1 81 ? 26.416 -3.155 -36.750 1.00 91.62 81 THR A O 1
ATOM 625 N N . LEU A 1 82 ? 28.257 -2.133 -37.521 1.00 94.94 82 LEU A N 1
ATOM 626 C CA . LEU A 1 82 ? 28.551 -1.430 -36.276 1.00 94.94 82 LEU A CA 1
ATOM 627 C C . LEU A 1 82 ? 27.448 -0.419 -35.932 1.00 94.94 82 LEU A C 1
ATOM 629 O O . LEU A 1 82 ? 27.015 -0.343 -34.785 1.00 94.94 82 LEU A O 1
ATOM 633 N N . ALA A 1 83 ? 26.946 0.306 -36.936 1.00 94.31 83 ALA A N 1
ATOM 634 C CA . ALA A 1 83 ? 25.807 1.204 -36.787 1.00 94.31 83 ALA A CA 1
ATOM 635 C C . ALA A 1 83 ? 24.537 0.443 -36.382 1.00 94.31 83 ALA A C 1
ATOM 637 O O . ALA A 1 83 ? 23.823 0.887 -35.488 1.00 94.31 83 ALA A O 1
ATOM 638 N N . SER A 1 84 ? 24.277 -0.724 -36.977 1.00 94.00 84 SER A N 1
ATOM 639 C CA . SER A 1 84 ? 23.129 -1.563 -36.625 1.00 94.00 84 SER A CA 1
ATOM 640 C C . SER A 1 84 ? 23.203 -2.042 -35.174 1.00 94.00 84 SER A C 1
ATOM 642 O O . SER A 1 84 ? 22.229 -1.912 -34.437 1.00 94.00 84 SER A O 1
ATOM 644 N N . VAL A 1 85 ? 24.365 -2.533 -34.728 1.00 96.19 85 VAL A N 1
ATOM 645 C CA . VAL A 1 85 ? 24.578 -2.943 -33.329 1.00 96.19 85 VAL A CA 1
ATOM 646 C C . VAL A 1 85 ? 24.391 -1.759 -32.380 1.00 96.19 85 VAL A C 1
ATOM 648 O O . VAL A 1 85 ? 23.721 -1.889 -31.358 1.00 96.19 85 VAL A O 1
ATOM 651 N N . ALA A 1 86 ? 24.918 -0.584 -32.732 1.00 96.62 86 ALA A N 1
ATOM 652 C CA . ALA A 1 86 ? 24.739 0.622 -31.931 1.00 96.62 86 ALA A CA 1
ATOM 653 C C . ALA A 1 86 ? 23.258 1.011 -31.795 1.00 96.62 86 ALA A C 1
ATOM 655 O O . ALA A 1 86 ? 22.815 1.339 -30.696 1.00 96.62 86 ALA A O 1
ATOM 656 N N . ILE A 1 87 ? 22.473 0.922 -32.875 1.00 97.06 87 ILE A N 1
ATOM 657 C CA . ILE A 1 87 ? 21.027 1.186 -32.841 1.00 97.06 87 ILE A CA 1
ATOM 658 C C . ILE A 1 87 ? 20.317 0.206 -31.902 1.00 97.06 87 ILE A C 1
ATOM 660 O O . ILE A 1 87 ? 19.496 0.639 -31.097 1.00 97.06 87 ILE A O 1
ATOM 664 N N . VAL A 1 88 ? 20.654 -1.087 -31.952 1.00 96.19 88 VAL A N 1
ATOM 665 C CA . VAL A 1 88 ? 20.078 -2.097 -31.046 1.00 96.19 88 VAL A CA 1
ATOM 666 C C . VAL A 1 88 ? 20.406 -1.773 -29.588 1.00 96.19 88 VAL A C 1
ATOM 668 O O . VAL A 1 88 ? 19.511 -1.784 -28.746 1.00 96.19 88 VAL A O 1
ATOM 671 N N . ILE A 1 89 ? 21.655 -1.408 -29.280 1.00 96.31 89 ILE A N 1
ATOM 672 C CA . ILE A 1 89 ? 22.065 -1.017 -27.921 1.00 96.31 89 ILE A CA 1
ATOM 673 C C . ILE A 1 89 ? 21.287 0.216 -27.447 1.00 9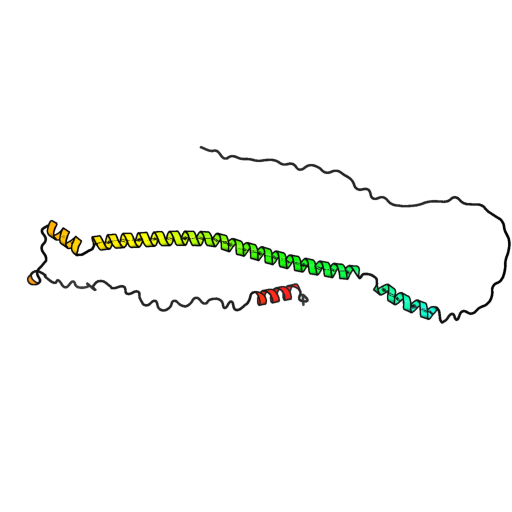6.31 89 ILE A C 1
ATOM 675 O O . ILE A 1 89 ? 20.806 0.240 -26.317 1.00 96.31 89 ILE A O 1
ATOM 679 N N . VAL A 1 90 ? 21.128 1.229 -28.302 1.00 96.12 90 VAL A N 1
ATOM 680 C CA . VAL A 1 90 ? 20.363 2.440 -27.969 1.00 96.12 90 VAL A CA 1
ATOM 681 C C . VAL A 1 90 ? 18.882 2.121 -27.768 1.00 96.12 90 VAL A C 1
ATOM 683 O O . VAL A 1 90 ? 18.279 2.645 -26.835 1.00 96.12 90 VAL A O 1
ATOM 686 N N . ALA A 1 91 ? 18.294 1.248 -28.587 1.00 94.19 91 ALA A N 1
ATOM 687 C CA . ALA A 1 91 ? 16.904 0.825 -28.439 1.00 94.19 91 ALA A CA 1
ATOM 688 C C . ALA A 1 91 ? 16.681 0.064 -27.123 1.00 94.19 91 ALA A C 1
ATOM 690 O O . ALA A 1 91 ? 15.750 0.384 -26.385 1.00 94.19 91 ALA A O 1
ATOM 691 N N . LEU A 1 92 ? 17.568 -0.881 -26.790 1.00 93.81 92 LEU A N 1
ATOM 692 C CA . LEU A 1 92 ? 17.535 -1.611 -25.519 1.00 93.81 92 LEU A CA 1
ATOM 693 C C . LEU A 1 92 ? 17.754 -0.676 -24.325 1.00 93.81 92 LEU A C 1
ATOM 695 O O . LEU A 1 92 ? 17.023 -0.759 -23.341 1.00 93.81 92 LEU A O 1
ATOM 699 N N . GLY A 1 93 ? 18.708 0.253 -24.420 1.00 91.62 93 GLY A N 1
ATOM 700 C CA . GLY A 1 93 ? 18.959 1.259 -23.389 1.00 91.62 93 GLY A CA 1
ATOM 701 C C . GLY A 1 93 ? 17.768 2.198 -23.187 1.00 91.62 93 GLY A C 1
ATOM 702 O O . GLY A 1 93 ? 17.389 2.478 -22.053 1.00 91.62 93 GLY A O 1
ATOM 703 N N . GLY A 1 94 ? 17.132 2.638 -24.275 1.00 89.56 94 GLY A N 1
ATOM 704 C CA . GLY A 1 94 ? 15.917 3.449 -24.235 1.00 89.56 94 GLY A CA 1
ATOM 705 C C . GLY A 1 94 ? 14.735 2.699 -23.621 1.00 89.56 94 GLY A C 1
ATOM 706 O O . GLY A 1 94 ? 14.041 3.251 -22.770 1.00 89.56 94 GLY A O 1
ATOM 707 N N . LEU A 1 95 ? 14.540 1.429 -23.986 1.00 88.38 95 LEU A N 1
ATOM 708 C CA . LEU A 1 95 ? 13.508 0.572 -23.401 1.00 88.38 95 LEU A CA 1
ATOM 709 C C . LEU A 1 95 ? 13.737 0.363 -21.898 1.00 88.38 95 LEU A C 1
ATOM 711 O O . LEU A 1 95 ? 12.812 0.541 -21.108 1.00 88.38 95 LEU A O 1
ATOM 715 N N . TYR A 1 96 ? 14.976 0.072 -21.496 1.00 88.00 96 TYR A N 1
ATOM 716 C CA . TYR A 1 96 ? 15.360 -0.057 -20.090 1.00 88.00 96 TYR A CA 1
ATOM 717 C C . TYR A 1 96 ? 15.102 1.238 -19.306 1.00 88.00 96 TYR A C 1
ATOM 719 O O . TYR A 1 96 ? 14.616 1.207 -18.178 1.00 88.00 96 TYR A O 1
ATOM 727 N N . LEU A 1 97 ? 15.367 2.395 -19.918 1.00 79.62 97 LEU A N 1
ATOM 728 C CA . LEU A 1 97 ? 15.125 3.698 -19.302 1.00 79.62 97 LEU A CA 1
ATOM 729 C C . LEU A 1 97 ? 13.626 4.002 -19.131 1.00 79.62 97 LEU A C 1
ATOM 731 O O . LEU A 1 97 ? 13.223 4.589 -18.123 1.00 79.62 97 LEU A O 1
ATOM 735 N N . ILE A 1 98 ? 12.790 3.588 -20.088 1.00 79.38 98 ILE A N 1
ATOM 736 C CA . ILE A 1 98 ? 11.327 3.707 -19.991 1.00 79.38 98 ILE A CA 1
ATOM 737 C C . ILE A 1 98 ? 10.797 2.813 -18.865 1.00 79.38 98 ILE A C 1
ATOM 739 O O . ILE A 1 98 ? 9.964 3.263 -18.077 1.00 79.38 98 ILE A O 1
ATOM 743 N N . GLU A 1 99 ? 11.312 1.591 -18.741 1.00 74.69 99 GLU A N 1
ATOM 744 C CA . GLU A 1 99 ? 10.930 0.667 -17.669 1.00 74.69 99 GLU A CA 1
ATOM 745 C C . GLU A 1 99 ? 11.344 1.203 -16.288 1.00 74.69 99 GLU A C 1
ATOM 747 O O . GLU A 1 99 ? 10.531 1.261 -15.362 1.00 74.69 99 GLU A O 1
ATOM 752 N N . ALA A 1 100 ? 12.563 1.741 -16.176 1.00 70.25 100 ALA A N 1
ATOM 753 C CA . ALA A 1 100 ? 13.032 2.418 -14.967 1.00 70.25 100 ALA A CA 1
ATOM 754 C C . ALA A 1 100 ? 12.162 3.639 -14.597 1.00 70.25 100 ALA A C 1
ATOM 756 O O . ALA A 1 100 ? 11.934 3.920 -13.419 1.00 70.25 100 ALA A O 1
ATOM 757 N N . SER A 1 101 ? 11.620 4.346 -15.592 1.00 63.88 101 SER A N 1
ATOM 758 C CA . SER A 1 101 ? 10.735 5.499 -15.371 1.00 63.88 101 SER A CA 1
ATOM 759 C C . SER A 1 101 ? 9.330 5.088 -14.908 1.00 63.88 101 SER A C 1
ATOM 761 O O . SER A 1 101 ? 8.727 5.766 -14.069 1.00 63.88 101 SER A O 1
ATOM 763 N N . ARG A 1 102 ? 8.806 3.955 -15.403 1.00 60.91 102 ARG A N 1
ATOM 764 C CA . ARG A 1 102 ? 7.537 3.375 -14.925 1.00 60.91 102 ARG A CA 1
ATOM 765 C C . ARG A 1 102 ? 7.637 2.963 -13.459 1.00 60.91 102 ARG A C 1
ATOM 767 O O . ARG A 1 102 ? 6.723 3.262 -12.692 1.00 60.91 102 ARG A O 1
ATOM 774 N N . ALA A 1 103 ? 8.771 2.391 -13.052 1.00 60.31 103 ALA A N 1
ATOM 775 C CA . ALA A 1 103 ? 9.040 2.053 -11.655 1.00 60.31 103 ALA A CA 1
ATOM 776 C C . ALA A 1 103 ? 9.038 3.290 -10.731 1.00 60.31 103 ALA A C 1
ATOM 778 O O . ALA A 1 103 ? 8.510 3.229 -9.622 1.00 60.31 103 ALA A O 1
ATOM 779 N N . ALA A 1 104 ? 9.547 4.437 -11.196 1.00 59.97 104 ALA A N 1
ATOM 780 C CA . ALA A 1 104 ? 9.546 5.675 -10.412 1.00 59.97 104 ALA A CA 1
ATOM 781 C C . ALA A 1 104 ? 8.132 6.251 -10.187 1.00 59.97 104 ALA A C 1
ATOM 783 O O . ALA A 1 104 ? 7.837 6.754 -9.102 1.00 59.97 104 ALA A O 1
ATOM 784 N N . THR A 1 105 ? 7.244 6.155 -11.184 1.00 62.34 105 THR A N 1
ATOM 785 C CA . THR A 1 105 ? 5.854 6.638 -11.055 1.00 62.34 105 THR A CA 1
ATOM 786 C C . THR A 1 105 ? 5.018 5.685 -10.199 1.00 62.34 105 THR A C 1
ATOM 788 O O . THR A 1 105 ? 4.346 6.130 -9.271 1.00 62.34 105 THR A O 1
ATOM 791 N N . ALA A 1 106 ? 5.154 4.372 -10.423 1.00 68.44 106 ALA A N 1
ATOM 792 C CA . ALA A 1 106 ? 4.518 3.347 -9.596 1.00 68.44 106 ALA A CA 1
ATOM 793 C C . ALA A 1 106 ? 4.951 3.436 -8.120 1.00 68.44 106 ALA A C 1
ATOM 795 O O . ALA A 1 106 ? 4.144 3.199 -7.225 1.00 68.44 106 ALA A O 1
ATOM 796 N N . GLY A 1 107 ? 6.195 3.842 -7.844 1.00 76.88 107 GLY A N 1
ATOM 797 C CA . GLY A 1 107 ? 6.682 4.063 -6.482 1.00 76.88 107 GLY A CA 1
ATOM 798 C C . GLY A 1 107 ? 5.907 5.142 -5.716 1.00 76.88 107 GLY A C 1
ATOM 799 O O . GLY A 1 107 ? 5.630 4.961 -4.531 1.00 76.88 107 GLY A O 1
ATOM 800 N N . ARG A 1 108 ? 5.499 6.234 -6.380 1.00 81.94 108 ARG A N 1
ATOM 801 C CA . ARG A 1 108 ? 4.698 7.296 -5.746 1.00 81.94 108 ARG A CA 1
ATOM 802 C C . ARG A 1 108 ? 3.291 6.809 -5.410 1.00 81.94 108 ARG A C 1
ATOM 804 O O . ARG A 1 108 ? 2.806 7.091 -4.317 1.00 81.94 108 ARG A O 1
ATOM 811 N N . ASP A 1 109 ? 2.679 6.050 -6.314 1.00 81.19 109 ASP A N 1
ATOM 812 C CA . ASP A 1 109 ? 1.343 5.487 -6.108 1.00 81.19 109 ASP A CA 1
ATOM 813 C C . ASP A 1 109 ? 1.353 4.454 -4.972 1.00 81.19 109 ASP A C 1
ATOM 815 O O . ASP A 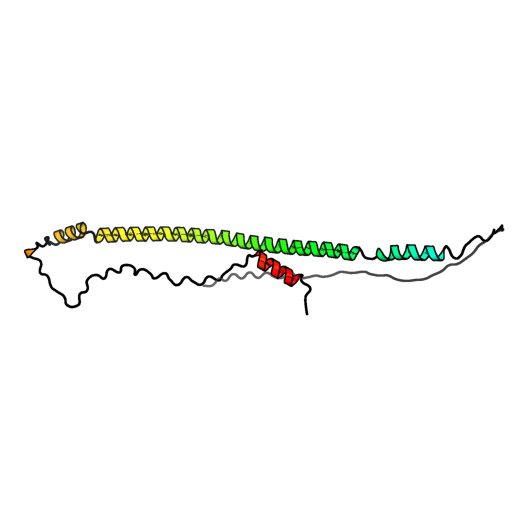1 109 ? 0.504 4.487 -4.080 1.00 81.19 109 ASP A O 1
ATOM 819 N N . VAL A 1 110 ? 2.377 3.595 -4.928 1.00 85.25 110 VAL A N 1
ATOM 820 C CA . VAL A 1 110 ? 2.601 2.662 -3.815 1.00 85.25 110 VAL A CA 1
ATOM 821 C C . VAL A 1 110 ? 2.787 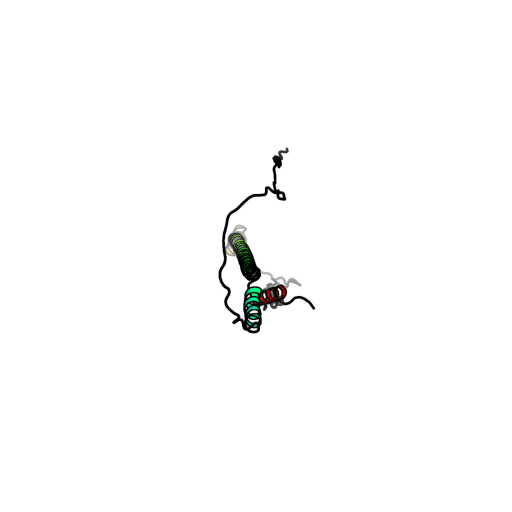3.417 -2.503 1.00 85.25 110 VAL A C 1
ATOM 823 O O . VAL A 1 110 ? 2.195 3.037 -1.495 1.00 85.25 110 VAL A O 1
ATOM 826 N N . GLN A 1 111 ? 3.561 4.504 -2.500 1.00 83.12 111 GLN A N 1
ATOM 827 C CA . GLN A 1 111 ? 3.747 5.313 -1.300 1.00 83.12 111 GLN A CA 1
ATOM 828 C C . GLN A 1 111 ? 2.432 5.960 -0.842 1.00 83.12 111 GLN A C 1
ATOM 830 O O . GLN A 1 111 ? 2.149 5.939 0.354 1.00 83.12 111 GLN A O 1
ATOM 835 N N . SER A 1 112 ? 1.595 6.468 -1.757 1.00 90.56 112 SER A N 1
ATOM 836 C CA . SER A 1 112 ? 0.265 6.976 -1.387 1.00 90.56 112 SER A CA 1
ATOM 837 C C . SER A 1 112 ? -0.639 5.884 -0.823 1.00 90.56 112 SER A C 1
ATOM 839 O O . SER A 1 112 ? -1.228 6.078 0.234 1.00 90.56 112 SER A O 1
ATOM 841 N N . LEU A 1 113 ? -0.668 4.701 -1.444 1.00 91.56 113 LEU A N 1
ATOM 842 C CA . LEU A 1 113 ? -1.470 3.574 -0.963 1.00 91.56 113 LEU A CA 1
ATOM 843 C C . LEU A 1 113 ? -1.007 3.082 0.415 1.00 91.56 113 LEU A C 1
ATOM 845 O O . LEU A 1 113 ? -1.826 2.667 1.232 1.00 91.56 113 LEU A O 1
ATOM 849 N N . GLN A 1 114 ? 0.297 3.130 0.699 1.00 92.06 114 GLN A N 1
ATOM 850 C CA . GLN A 1 114 ? 0.828 2.796 2.022 1.00 92.06 114 GLN A CA 1
ATOM 851 C C . GLN A 1 114 ? 0.411 3.811 3.088 1.00 92.06 114 GLN A C 1
ATOM 853 O O . GLN A 1 114 ? 0.071 3.409 4.201 1.00 92.06 114 GLN A O 1
ATOM 858 N N . VAL A 1 115 ? 0.413 5.104 2.753 1.00 95.56 115 VAL A N 1
ATOM 859 C CA . VAL A 1 115 ? -0.077 6.158 3.653 1.00 95.56 115 VAL A CA 1
ATOM 860 C C . VAL A 1 115 ? -1.570 5.972 3.925 1.00 95.56 115 VAL A C 1
ATOM 862 O O . VAL A 1 115 ? -1.972 5.959 5.087 1.00 95.56 115 VAL A O 1
ATOM 865 N N . ASP A 1 116 ? -2.370 5.732 2.885 1.00 95.25 116 ASP A N 1
ATOM 866 C CA . ASP A 1 116 ? -3.810 5.492 3.019 1.00 95.25 116 ASP A CA 1
ATOM 867 C C . ASP A 1 116 ? -4.098 4.258 3.882 1.00 95.25 116 ASP A C 1
ATOM 869 O O . ASP A 1 116 ? -4.956 4.291 4.767 1.00 95.25 116 ASP A O 1
ATOM 873 N N . LYS A 1 117 ? -3.342 3.171 3.680 1.00 95.00 117 LYS A N 1
ATOM 874 C CA . LYS A 1 117 ? -3.440 1.962 4.503 1.00 95.00 117 LYS A CA 1
ATOM 875 C C . LYS A 1 117 ? -3.151 2.263 5.976 1.00 95.00 117 LYS A C 1
ATOM 877 O O . LYS A 1 117 ? -3.913 1.826 6.837 1.00 95.00 117 LYS A O 1
ATOM 882 N N . ALA A 1 118 ? -2.073 2.991 6.265 1.00 95.50 118 ALA A N 1
ATOM 883 C CA . ALA A 1 118 ? -1.686 3.321 7.635 1.00 95.50 118 ALA A CA 1
ATOM 884 C C . ALA A 1 118 ? -2.752 4.177 8.342 1.00 95.50 118 ALA A C 1
ATOM 886 O O . ALA A 1 118 ? -3.083 3.922 9.501 1.00 95.50 118 ALA A O 1
ATOM 887 N N . GLU A 1 119 ? -3.339 5.146 7.635 1.00 96.62 119 GLU A N 1
ATOM 888 C CA . GLU A 1 119 ? -4.446 5.955 8.155 1.00 96.62 119 GLU A CA 1
ATOM 889 C C . GLU A 1 119 ? -5.676 5.087 8.461 1.00 96.62 119 GLU A C 1
ATOM 891 O O . GLU A 1 119 ? -6.299 5.201 9.523 1.00 96.62 119 GLU A O 1
ATOM 896 N N . LEU A 1 120 ? -6.003 4.151 7.566 1.00 96.56 120 LEU A N 1
ATOM 897 C CA . LEU A 1 120 ? -7.139 3.256 7.752 1.00 96.56 120 LEU A CA 1
ATOM 898 C C . LEU A 1 120 ? -6.937 2.317 8.951 1.00 96.56 120 LEU A C 1
ATOM 900 O O . LEU A 1 120 ? -7.849 2.159 9.764 1.00 96.56 120 LEU A O 1
ATOM 904 N N . GLU A 1 121 ? -5.743 1.748 9.116 1.00 96.06 121 GLU A N 1
ATOM 905 C CA . GLU A 1 121 ? -5.388 0.919 10.275 1.00 96.06 121 GLU A CA 1
ATOM 906 C C . GLU A 1 121 ? -5.491 1.703 11.589 1.00 96.06 121 GLU A C 1
ATOM 908 O O . GLU A 1 121 ? -6.053 1.208 12.573 1.00 96.06 121 GLU A O 1
ATOM 913 N N . LEU A 1 122 ? -5.023 2.954 11.607 1.00 97.00 122 LEU A N 1
ATOM 914 C CA . LEU A 1 122 ? -5.172 3.835 12.762 1.00 97.00 122 LEU A CA 1
ATOM 915 C C . LEU A 1 122 ? -6.654 4.078 13.093 1.00 97.00 122 LEU A C 1
ATOM 917 O O . LEU A 1 122 ? -7.046 4.017 14.264 1.00 97.00 122 LEU A O 1
ATOM 921 N N . SER A 1 123 ? -7.489 4.299 12.074 1.00 95.12 123 SER A N 1
ATOM 922 C CA . SER A 1 123 ? -8.932 4.504 12.241 1.00 95.12 123 SER A CA 1
ATOM 923 C C . SER A 1 123 ? -9.627 3.274 12.839 1.00 95.12 123 SER A C 1
ATOM 925 O O . SER A 1 123 ? -10.402 3.408 13.793 1.00 95.12 123 SER A O 1
ATOM 927 N N . ILE A 1 124 ? -9.286 2.072 12.359 1.00 96.56 124 ILE A N 1
ATOM 928 C CA . ILE A 1 124 ? -9.807 0.796 12.860 1.00 96.56 124 ILE A CA 1
ATOM 929 C C . ILE A 1 124 ? -9.420 0.628 14.326 1.00 96.56 124 ILE A C 1
ATOM 931 O O . ILE A 1 124 ? -10.280 0.380 15.171 1.00 96.56 124 ILE A O 1
ATOM 935 N N . ASN A 1 125 ? -8.145 0.831 14.655 1.00 95.38 125 ASN A N 1
ATOM 936 C CA . ASN A 1 125 ? -7.655 0.697 16.024 1.00 95.38 125 ASN A CA 1
ATOM 937 C C . ASN A 1 125 ? -8.350 1.675 16.977 1.00 95.38 125 ASN A C 1
ATOM 939 O O . ASN A 1 125 ? -8.746 1.300 18.084 1.00 95.38 125 ASN A O 1
ATOM 943 N N . ARG A 1 126 ? -8.583 2.916 16.536 1.00 96.50 126 ARG A N 1
ATOM 944 C CA . ARG A 1 126 ? -9.335 3.908 17.312 1.00 96.50 126 ARG A CA 1
ATOM 945 C C . ARG A 1 126 ? -10.779 3.468 17.553 1.00 96.50 126 ARG A C 1
ATOM 947 O O . ARG A 1 126 ? -11.271 3.584 18.675 1.00 96.50 126 ARG A O 1
ATOM 954 N N . GLN A 1 127 ? -11.461 2.957 16.531 1.00 96.19 127 GLN A N 1
ATOM 955 C CA . GLN A 1 127 ? -12.831 2.457 16.667 1.00 96.19 127 GLN A CA 1
ATOM 956 C C . GLN A 1 127 ? -12.904 1.231 17.581 1.00 96.19 127 GLN A C 1
ATOM 958 O O . GLN A 1 127 ? -13.781 1.162 18.442 1.00 96.19 127 GLN A O 1
ATOM 963 N N . LEU A 1 128 ? -11.958 0.299 17.460 1.00 94.44 128 LEU A N 1
ATOM 964 C CA . LEU A 1 128 ? -11.857 -0.859 18.346 1.00 94.44 128 LEU A CA 1
ATOM 965 C C . LEU A 1 128 ? -11.643 -0.436 19.800 1.00 94.44 128 LEU A C 1
ATOM 967 O O . LEU A 1 128 ? -12.308 -0.973 20.685 1.00 94.44 128 LEU A O 1
ATOM 971 N N . ALA A 1 129 ? -10.804 0.570 20.056 1.00 93.88 129 ALA A N 1
ATOM 972 C CA . ALA A 1 129 ? -10.624 1.125 21.395 1.00 93.88 129 ALA A CA 1
ATOM 973 C C . ALA A 1 129 ? -11.930 1.721 21.952 1.00 93.88 129 ALA A C 1
ATOM 975 O O . ALA A 1 129 ? -12.273 1.498 23.115 1.00 93.88 129 ALA A O 1
ATOM 976 N N . LEU A 1 130 ? -12.710 2.422 21.121 1.00 93.12 130 LEU A N 1
ATOM 977 C CA . LEU A 1 130 ? -14.023 2.939 21.517 1.00 93.12 130 LEU A CA 1
ATOM 978 C C . LEU A 1 130 ? -15.008 1.808 21.832 1.00 93.12 130 LEU A C 1
ATOM 980 O O . LEU A 1 130 ? -15.651 1.847 22.882 1.00 93.12 130 LEU A O 1
ATOM 984 N N . ILE A 1 131 ? -15.089 0.786 20.977 1.00 93.12 131 ILE A N 1
ATOM 985 C CA . ILE A 1 131 ? -15.942 -0.391 21.190 1.00 93.12 131 ILE A CA 1
ATOM 986 C C . ILE A 1 131 ? -15.542 -1.111 22.478 1.00 93.12 131 ILE A C 1
ATOM 988 O O . ILE A 1 131 ? -16.411 -1.425 23.289 1.00 93.12 131 ILE A O 1
ATOM 992 N N . ALA A 1 132 ? -14.248 -1.333 22.703 1.00 91.19 132 ALA A N 1
ATOM 993 C CA . ALA A 1 132 ? -13.738 -1.950 23.922 1.00 91.19 132 ALA A CA 1
ATOM 994 C C . ALA A 1 132 ? -14.091 -1.114 25.159 1.00 91.19 132 ALA A C 1
ATOM 996 O O . ALA A 1 132 ? -14.564 -1.660 26.153 1.00 91.19 132 ALA A O 1
ATOM 997 N N . SER A 1 133 ? -13.960 0.216 25.085 1.00 89.00 133 SER A N 1
ATOM 998 C CA . SER A 1 133 ? -14.363 1.106 26.180 1.00 89.00 133 SER A CA 1
ATOM 999 C C . SER A 1 133 ? -15.865 1.016 26.471 1.00 89.00 133 SER A C 1
ATOM 1001 O O . SER A 1 133 ? -16.271 0.981 27.631 1.00 89.00 133 SER A O 1
ATOM 1003 N N . ALA A 1 134 ? -16.705 0.938 25.432 1.00 87.75 134 ALA A N 1
ATOM 1004 C CA . ALA A 1 134 ? -18.158 0.840 25.548 1.00 87.75 134 ALA A CA 1
ATOM 1005 C C . ALA A 1 134 ? -18.613 -0.525 26.075 1.00 87.75 134 ALA A C 1
ATOM 1007 O O . ALA A 1 134 ? -19.544 -0.587 26.869 1.00 87.75 134 ALA A O 1
ATOM 1008 N N . LYS A 1 135 ? -17.926 -1.599 25.677 1.00 87.56 135 LYS A N 1
ATOM 1009 C CA . LYS A 1 135 ? -18.164 -2.969 26.148 1.00 87.56 135 LYS A CA 1
ATOM 1010 C C . LYS A 1 135 ? -17.442 -3.296 27.457 1.00 87.56 135 LYS A C 1
ATOM 1012 O O . LYS A 1 135 ? -17.553 -4.422 27.935 1.00 87.56 135 LYS A O 1
ATOM 1017 N N . SER A 1 136 ? -16.686 -2.358 28.027 1.00 89.25 136 SER A N 1
ATOM 1018 C CA . SER A 1 136 ? -15.945 -2.619 29.257 1.00 89.25 136 SER A CA 1
ATOM 1019 C C . SER A 1 136 ? -16.907 -2.920 30.404 1.00 89.25 136 SER A C 1
ATOM 1021 O O . SER A 1 136 ? -17.894 -2.210 30.618 1.00 89.25 136 SER A O 1
ATOM 1023 N N . VAL A 1 137 ? -16.594 -3.978 31.156 1.00 87.56 137 VAL A N 1
ATOM 1024 C CA . VAL A 1 137 ? -17.403 -4.445 32.291 1.00 87.56 137 VAL A CA 1
ATOM 1025 C C . VAL A 1 137 ? -17.647 -3.305 33.280 1.00 87.56 137 VAL A C 1
ATOM 1027 O O . VAL A 1 137 ? -18.782 -3.079 33.674 1.00 87.56 137 VAL A O 1
ATOM 1030 N N . ALA A 1 138 ? -16.625 -2.494 33.571 1.00 87.44 138 ALA A N 1
ATOM 1031 C CA . ALA A 1 138 ? -16.742 -1.346 34.470 1.00 87.44 138 ALA A CA 1
ATOM 1032 C C . ALA A 1 138 ? -17.813 -0.326 34.032 1.00 87.44 138 ALA A C 1
ATOM 1034 O O . ALA A 1 138 ? -18.566 0.180 34.867 1.00 87.44 138 ALA A O 1
ATOM 1035 N N . ARG A 1 139 ? -17.911 -0.023 32.728 1.00 88.50 139 ARG A N 1
ATOM 1036 C CA . ARG A 1 139 ? -18.897 0.934 32.198 1.00 88.50 139 ARG A CA 1
ATOM 1037 C C . ARG A 1 139 ? -20.303 0.334 32.184 1.00 88.50 139 ARG A C 1
ATOM 1039 O O . ARG A 1 139 ? -21.263 1.028 32.515 1.00 88.50 139 ARG A O 1
ATOM 1046 N N . LEU A 1 140 ? -20.415 -0.952 31.847 1.00 90.75 140 LEU A N 1
ATOM 1047 C CA . LEU A 1 140 ? -21.678 -1.693 31.892 1.00 90.75 140 LEU A CA 1
ATOM 1048 C C . LEU A 1 140 ? -22.208 -1.812 33.326 1.00 90.75 140 LEU A C 1
ATOM 1050 O O . LEU A 1 140 ? -23.382 -1.546 33.561 1.00 90.75 140 LEU A O 1
ATOM 1054 N N . GLU A 1 141 ? -21.349 -2.129 34.292 1.00 89.69 141 GLU A N 1
ATOM 1055 C CA . GLU A 1 141 ? -21.705 -2.181 35.710 1.00 89.69 141 GLU A CA 1
ATOM 1056 C C . GLU A 1 141 ? -22.138 -0.820 36.254 1.00 89.69 141 GLU A C 1
ATOM 1058 O O . GLU A 1 141 ? -23.124 -0.733 36.983 1.00 89.69 141 GLU A O 1
ATOM 1063 N N . MET A 1 142 ? -21.415 0.250 35.907 1.00 90.69 142 MET A N 1
ATOM 1064 C CA . MET A 1 142 ? -21.791 1.611 36.291 1.00 90.69 142 MET A CA 1
ATOM 1065 C C . MET A 1 142 ? -23.196 1.940 35.786 1.00 90.69 142 MET A C 1
ATOM 1067 O O . MET A 1 142 ? -24.046 2.354 36.572 1.00 90.69 142 MET A O 1
ATOM 1071 N N . ARG A 1 143 ? -23.471 1.662 34.505 1.00 90.81 143 ARG A N 1
ATOM 1072 C CA . ARG A 1 143 ? -24.790 1.896 33.916 1.00 90.81 143 ARG A CA 1
ATOM 1073 C C . ARG A 1 143 ? -25.877 1.006 34.523 1.00 90.81 143 ARG A C 1
ATOM 1075 O O . ARG A 1 143 ? -26.999 1.465 34.710 1.00 90.81 143 ARG A O 1
ATOM 1082 N N . ALA A 1 144 ? -25.562 -0.244 34.850 1.00 92.31 144 ALA A N 1
ATOM 1083 C CA . ALA A 1 144 ? -26.488 -1.149 35.522 1.00 92.31 144 ALA A CA 1
ATOM 1084 C C . ALA A 1 144 ? -26.883 -0.607 36.907 1.00 92.31 144 ALA A C 1
ATOM 1086 O O . ALA A 1 144 ? -28.069 -0.569 37.230 1.00 92.31 144 ALA A O 1
ATOM 1087 N N . ARG A 1 145 ? -25.916 -0.095 37.681 1.00 92.50 145 ARG A N 1
ATOM 1088 C CA . ARG A 1 145 ? -26.177 0.541 38.983 1.00 92.50 145 ARG A CA 1
ATOM 1089 C C . ARG A 1 145 ? -27.041 1.798 38.861 1.00 92.50 145 ARG A C 1
ATOM 1091 O O . ARG A 1 145 ? -27.965 1.963 39.647 1.00 92.50 145 ARG A O 1
ATOM 1098 N N . GLU A 1 146 ? -26.795 2.650 37.863 1.00 94.50 146 GLU A N 1
ATOM 1099 C CA . GLU A 1 146 ? -27.637 3.832 37.585 1.00 94.50 146 GLU A CA 1
ATOM 1100 C C . GLU A 1 146 ? -29.093 3.470 37.267 1.00 94.50 146 GLU A C 1
ATOM 1102 O O . GLU A 1 146 ? -30.007 4.223 37.590 1.00 94.50 146 GLU A O 1
ATOM 1107 N N . LEU A 1 147 ? -29.313 2.315 36.637 1.00 95.12 147 LEU A N 1
ATOM 1108 C CA . LEU A 1 147 ? -30.642 1.790 36.326 1.00 95.12 147 LEU A CA 1
ATOM 1109 C C . LEU A 1 147 ? -31.283 1.037 37.508 1.00 95.12 147 LEU A C 1
ATOM 1111 O O . LEU A 1 147 ? -32.394 0.531 37.374 1.00 95.12 147 LEU A O 1
ATOM 1115 N N . GLY A 1 148 ? -30.607 0.966 38.659 1.00 94.00 148 GLY A N 1
ATOM 1116 C CA . GLY A 1 148 ? -31.100 0.303 39.868 1.00 94.00 148 GLY A CA 1
ATOM 1117 C C . GLY A 1 148 ? -30.834 -1.203 39.928 1.00 94.00 148 GLY A C 1
ATOM 1118 O O . GLY A 1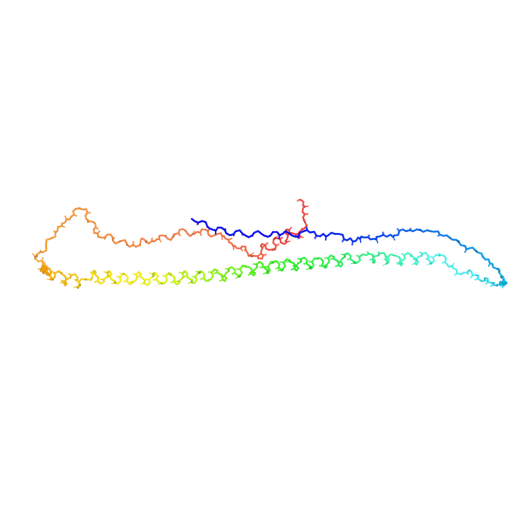 148 ? -31.342 -1.872 40.825 1.00 94.00 148 GLY A O 1
ATOM 1119 N N . TYR A 1 149 ? -30.037 -1.755 39.010 1.00 91.38 149 TYR A N 1
ATOM 1120 C CA . TYR A 1 149 ? -29.611 -3.151 39.086 1.00 91.38 149 TYR A CA 1
ATOM 1121 C C . TYR A 1 149 ? -28.499 -3.334 40.126 1.00 91.38 149 TYR A C 1
ATOM 1123 O O . TYR A 1 149 ? -27.629 -2.476 40.301 1.00 91.38 149 TYR A O 1
ATOM 1131 N N . ALA A 1 150 ? -28.495 -4.496 40.779 1.00 89.00 150 ALA A N 1
ATOM 1132 C CA . ALA A 1 150 ? -27.459 -4.920 41.715 1.00 89.00 150 ALA A CA 1
ATOM 1133 C C . ALA A 1 150 ? -26.738 -6.175 41.188 1.00 89.00 150 ALA A C 1
ATOM 1135 O O . ALA A 1 150 ? -27.339 -6.947 40.436 1.00 89.00 150 ALA A O 1
ATOM 1136 N N . PRO A 1 151 ? -25.466 -6.406 41.566 1.00 86.06 151 PRO A N 1
ATOM 1137 C CA . PRO A 1 151 ? -24.763 -7.638 41.225 1.00 86.06 151 PRO A CA 1
ATOM 1138 C C . PRO A 1 151 ? -25.530 -8.861 41.742 1.00 86.06 151 PRO A C 1
ATOM 1140 O O . PRO A 1 151 ? -25.870 -8.925 42.925 1.00 86.06 151 PRO A O 1
ATOM 1143 N N . ALA A 1 152 ? -25.793 -9.828 40.863 1.00 86.88 152 ALA A N 1
ATOM 1144 C CA . ALA A 1 152 ? -26.471 -11.063 41.239 1.00 86.88 152 ALA A CA 1
ATOM 1145 C C . ALA A 1 152 ? -25.571 -11.910 42.151 1.00 86.88 152 ALA A C 1
ATOM 1147 O O . ALA A 1 152 ? -24.393 -12.125 41.858 1.00 86.88 152 ALA A O 1
ATOM 1148 N N . GLN A 1 153 ? -26.128 -12.407 43.253 1.00 87.94 153 GLN A N 1
ATOM 1149 C CA . GLN A 1 153 ? -25.442 -13.378 44.107 1.00 87.94 153 GLN A CA 1
ATOM 1150 C C . GLN A 1 153 ? -25.623 -14.788 43.540 1.00 87.94 153 GLN A C 1
ATOM 1152 O O . GLN A 1 153 ? -26.630 -15.068 42.900 1.00 87.94 153 GLN A O 1
ATOM 1157 N N . ILE A 1 154 ? -24.685 -15.701 43.814 1.00 82.06 154 ILE A N 1
ATOM 1158 C CA . ILE A 1 154 ? -24.699 -17.074 43.267 1.00 82.06 154 ILE A CA 1
ATOM 1159 C C . ILE A 1 154 ? -26.037 -17.790 43.523 1.00 82.06 154 ILE A C 1
ATOM 1161 O O . ILE A 1 154 ? -26.535 -18.481 42.643 1.00 82.06 154 ILE A O 1
ATOM 1165 N N . GLY A 1 155 ? -26.658 -17.577 44.688 1.00 88.31 155 GLY A N 1
ATOM 1166 C CA . GLY A 1 155 ? -27.958 -18.171 45.029 1.00 88.31 155 GLY A CA 1
ATOM 1167 C C . GLY A 1 155 ? -29.170 -17.584 44.290 1.00 88.31 155 GLY A C 1
ATOM 1168 O O . GLY A 1 155 ? -30.274 -18.075 44.479 1.00 88.31 155 GLY A O 1
ATOM 1169 N N . GLN A 1 156 ? -28.986 -16.535 43.484 1.00 87.69 156 GLN A N 1
ATOM 1170 C CA . GLN A 1 156 ? -30.035 -15.860 42.707 1.00 87.69 156 GLN A CA 1
ATOM 1171 C C . GLN A 1 156 ? -29.920 -16.140 41.196 1.00 87.69 156 GLN A C 1
ATOM 1173 O O . GLN A 1 156 ? -30.682 -15.575 40.414 1.00 87.69 156 GLN A O 1
ATOM 1178 N N . ILE A 1 157 ? -28.951 -16.960 40.771 1.00 86.38 157 ILE A N 1
ATOM 1179 C CA . ILE A 1 157 ? -28.689 -17.266 39.360 1.00 86.38 157 ILE A CA 1
ATOM 1180 C C . ILE A 1 157 ? -29.319 -18.618 39.018 1.00 86.38 157 ILE A C 1
ATOM 1182 O O . ILE A 1 157 ? -28.841 -19.655 39.473 1.00 86.38 157 ILE A O 1
ATOM 1186 N N . ASP A 1 158 ? -30.356 -18.604 38.180 1.00 87.06 158 ASP A N 1
ATOM 1187 C CA . ASP A 1 158 ? -30.951 -19.821 37.623 1.00 87.06 158 ASP A CA 1
ATOM 1188 C C . ASP A 1 158 ? -30.283 -20.199 36.296 1.00 87.06 158 ASP A C 1
ATOM 1190 O O . ASP A 1 158 ? -30.260 -19.422 35.336 1.00 87.06 158 ASP A O 1
ATOM 1194 N N . PHE A 1 159 ? -29.747 -21.419 36.226 1.00 83.06 159 PHE A N 1
ATOM 1195 C CA . PHE A 1 159 ? -29.097 -21.942 35.026 1.00 83.06 159 PHE A CA 1
ATOM 1196 C C . PHE A 1 159 ? -30.091 -22.737 34.182 1.00 83.06 159 PHE A C 1
ATOM 1198 O O . PHE A 1 159 ? -30.517 -23.830 34.556 1.00 83.06 159 PHE A O 1
ATOM 1205 N N . VAL A 1 160 ? -30.427 -22.212 33.004 1.00 84.50 160 VAL A N 1
ATOM 1206 C CA . VAL A 1 160 ? -31.311 -22.892 32.051 1.00 84.50 160 VAL A CA 1
ATOM 1207 C C . VAL A 1 160 ? -30.478 -23.579 30.971 1.00 84.50 160 VAL A C 1
ATOM 1209 O O . VAL A 1 160 ? -29.723 -22.934 30.244 1.00 84.50 160 VAL A O 1
ATOM 1212 N N . VAL A 1 161 ? -30.636 -24.897 30.831 1.00 81.75 161 VAL A N 1
ATOM 1213 C CA . VAL A 1 161 ? -30.010 -25.663 29.745 1.00 81.75 161 VAL A CA 1
ATOM 1214 C C . VAL A 1 161 ? -30.859 -25.522 28.485 1.00 81.75 161 VAL A C 1
ATOM 1216 O O . VAL A 1 161 ? -31.921 -26.131 28.353 1.00 81.75 161 VAL A O 1
ATOM 1219 N N . VAL A 1 162 ? -30.383 -24.717 27.539 1.00 84.19 162 VAL A N 1
ATOM 1220 C CA . VAL A 1 162 ? -31.034 -24.551 26.236 1.00 84.19 162 VAL A CA 1
ATOM 1221 C C . VAL A 1 162 ? -30.601 -25.693 25.313 1.00 84.19 162 VAL A C 1
ATOM 1223 O O . VAL A 1 162 ? -29.431 -25.801 24.942 1.00 84.19 162 VAL A O 1
ATOM 1226 N N . LYS A 1 163 ? -31.544 -26.564 24.927 1.00 84.44 163 LYS A N 1
ATOM 1227 C CA . LYS A 1 163 ? -31.280 -27.637 23.954 1.00 84.44 163 LYS A CA 1
ATOM 1228 C C . LYS A 1 163 ? -30.833 -27.030 22.618 1.00 84.44 163 LYS A C 1
ATOM 1230 O O . LYS A 1 163 ? -31.541 -26.202 22.057 1.00 84.44 163 LYS A O 1
ATOM 1235 N N . GLY A 1 164 ? -29.676 -27.461 22.112 1.00 84.06 164 GLY A N 1
ATOM 1236 C CA . GLY A 1 164 ? -29.102 -26.974 20.849 1.00 84.06 164 GLY A CA 1
ATOM 1237 C C . GLY A 1 164 ? -28.212 -25.730 20.971 1.00 84.06 164 GLY A C 1
ATOM 1238 O O . GLY A 1 164 ? -27.796 -25.190 19.951 1.00 84.06 164 GLY A O 1
ATOM 1239 N N . TYR A 1 165 ? -27.898 -25.266 22.186 1.00 79.31 165 TYR A N 1
ATOM 1240 C CA . TYR A 1 165 ? -26.909 -24.206 22.383 1.00 79.31 165 TYR A CA 1
ATOM 1241 C C . TYR A 1 165 ? -25.487 -24.787 22.410 1.00 79.31 165 TYR A C 1
ATOM 1243 O O . TYR A 1 165 ? -25.109 -25.472 23.357 1.00 79.31 165 TYR A O 1
ATOM 1251 N N . TYR A 1 166 ? -24.693 -24.500 21.375 1.00 77.31 166 TYR A N 1
ATOM 1252 C CA . TYR A 1 166 ? -23.318 -25.003 21.218 1.00 77.31 166 TYR A CA 1
ATOM 1253 C C . TYR A 1 166 ? -22.237 -24.034 21.739 1.00 77.31 166 TYR A C 1
ATOM 1255 O O . TYR A 1 166 ? -21.049 -24.253 21.514 1.00 77.31 166 TYR A O 1
ATOM 1263 N N . GLY A 1 167 ? -22.634 -22.977 22.459 1.00 74.62 167 GLY A N 1
ATOM 1264 C CA . GLY A 1 167 ? -21.727 -21.928 22.929 1.00 74.62 167 GLY A CA 1
ATOM 1265 C C . GLY A 1 167 ? -21.198 -21.030 21.802 1.00 74.62 167 GLY A C 1
ATOM 1266 O O . GLY A 1 167 ? -21.487 -21.261 20.625 1.00 74.62 167 GLY A O 1
ATOM 1267 N N . PRO A 1 168 ? -20.433 -19.976 22.138 1.00 76.25 168 PRO A N 1
ATOM 1268 C CA . PRO A 1 168 ? -19.709 -19.206 21.140 1.00 76.25 168 PRO A CA 1
ATOM 1269 C C . PRO A 1 168 ? -18.738 -20.141 20.417 1.00 76.25 168 PRO A C 1
ATOM 1271 O O . PRO A 1 168 ? -17.796 -20.646 21.028 1.00 76.25 168 PRO A O 1
ATOM 1274 N N . GLN A 1 169 ? -18.958 -20.379 19.123 1.00 65.81 169 GLN A N 1
ATOM 1275 C CA . GLN A 1 169 ? -17.934 -20.991 18.287 1.00 65.81 169 GLN A CA 1
ATOM 1276 C C . GLN A 1 169 ? -16.758 -20.021 18.245 1.00 65.81 169 GLN A C 1
ATOM 1278 O O . GLN A 1 169 ? -16.782 -18.997 17.563 1.00 65.81 169 GLN A O 1
ATOM 1283 N N . LEU A 1 170 ? -15.733 -20.335 19.033 1.00 58.75 170 LEU A N 1
ATOM 1284 C CA . LEU A 1 170 ? -14.397 -19.817 18.825 1.00 58.75 170 LEU A CA 1
ATOM 1285 C C . LEU A 1 170 ? -13.982 -20.291 17.434 1.00 58.75 170 LEU A C 1
ATOM 1287 O O . LEU A 1 170 ? -13.490 -21.405 17.265 1.00 58.75 170 LEU A O 1
ATOM 1291 N N . HIS A 1 171 ? -14.224 -19.450 16.431 1.00 56.16 171 HIS A N 1
ATOM 1292 C CA . HIS A 1 171 ? -13.537 -19.537 15.156 1.00 56.16 171 HIS A CA 1
ATOM 1293 C C . HIS A 1 171 ? -12.059 -19.262 15.447 1.00 56.16 171 HIS A C 1
ATOM 1295 O O . HIS A 1 171 ? -11.567 -18.152 15.251 1.00 56.16 171 HIS A O 1
ATOM 1301 N N . LEU A 1 172 ? -11.342 -20.259 15.976 1.00 57.34 172 LEU A N 1
ATOM 1302 C CA . LEU A 1 172 ? -9.911 -20.312 15.738 1.00 57.34 172 LEU A CA 1
ATOM 1303 C C . LEU A 1 172 ? -9.781 -20.260 14.216 1.00 57.34 172 LEU A C 1
ATOM 1305 O O . LEU A 1 172 ? -10.522 -20.993 13.549 1.00 57.34 172 LEU A O 1
ATOM 1309 N N . PRO A 1 173 ? -8.919 -19.393 13.654 1.00 57.81 173 PRO A N 1
ATOM 1310 C CA . PRO A 1 173 ? -8.613 -19.495 12.241 1.00 57.81 173 PRO A CA 1
ATOM 1311 C C . PRO A 1 173 ? -8.238 -20.955 12.025 1.00 57.81 173 PRO A C 1
ATOM 1313 O O . PRO A 1 173 ? -7.306 -21.450 12.666 1.00 57.81 173 PRO A O 1
ATOM 1316 N N . ALA A 1 174 ? -9.044 -21.669 11.231 1.00 60.62 174 ALA A N 1
ATOM 1317 C CA . ALA A 1 174 ? -8.682 -23.002 10.793 1.00 60.62 174 ALA A CA 1
ATOM 1318 C C . ALA A 1 174 ? -7.238 -22.867 10.332 1.00 60.62 174 ALA A C 1
ATOM 1320 O O . ALA A 1 174 ? -6.956 -21.931 9.579 1.00 60.62 174 ALA A O 1
ATOM 1321 N N . ALA A 1 175 ? -6.330 -23.691 10.868 1.00 61.47 175 ALA A N 1
ATOM 1322 C CA . ALA A 1 175 ? -4.978 -23.757 10.346 1.00 61.47 175 ALA A CA 1
ATOM 1323 C C . ALA A 1 175 ? -5.166 -23.922 8.844 1.00 61.47 175 ALA A C 1
ATOM 1325 O O . ALA A 1 175 ? -5.686 -24.947 8.402 1.00 61.47 175 ALA A O 1
ATOM 1326 N N . VAL A 1 176 ? -4.927 -22.839 8.103 1.00 60.19 176 VAL A N 1
ATOM 1327 C CA . VAL A 1 176 ? -5.116 -22.823 6.666 1.00 60.19 176 VAL A CA 1
ATOM 1328 C C . VAL A 1 176 ? -4.130 -23.880 6.234 1.00 60.19 176 VAL A C 1
ATOM 1330 O O . VAL A 1 176 ? -2.924 -23.691 6.407 1.00 60.19 176 VAL A O 1
ATOM 1333 N N . ALA A 1 177 ? -4.640 -25.045 5.817 1.00 64.44 177 ALA A N 1
ATOM 1334 C CA . ALA A 1 177 ? -3.811 -26.020 5.137 1.00 64.44 177 ALA A CA 1
ATOM 1335 C C . ALA A 1 177 ? -3.041 -25.200 4.104 1.00 64.44 177 ALA A C 1
ATOM 1337 O O . ALA A 1 177 ? -3.703 -24.390 3.440 1.00 64.44 177 ALA A O 1
ATOM 1338 N N . PRO A 1 178 ? -1.694 -25.279 4.075 1.00 65.94 178 PRO A N 1
ATOM 1339 C CA . PRO A 1 178 ? -0.890 -24.419 3.223 1.00 65.94 178 PRO A CA 1
ATOM 1340 C C . PRO A 1 178 ? -1.571 -24.398 1.864 1.00 65.94 178 PRO A C 1
ATOM 1342 O O . PRO A 1 178 ? -1.834 -25.464 1.299 1.00 65.94 178 PRO A O 1
ATOM 1345 N N . ALA A 1 179 ? -2.016 -23.205 1.449 1.00 69.12 179 ALA A N 1
ATOM 1346 C CA . ALA A 1 179 ? -2.688 -23.057 0.170 1.00 69.12 179 ALA A CA 1
ATOM 1347 C C . ALA A 1 179 ? -1.804 -23.766 -0.861 1.00 69.12 179 ALA A C 1
ATOM 1349 O O . ALA A 1 179 ? -0.581 -23.630 -0.737 1.00 69.12 179 ALA A O 1
ATOM 1350 N N . PRO A 1 180 ? -2.371 -24.558 -1.794 1.00 70.12 180 PRO A N 1
ATOM 1351 C CA . PRO A 1 180 ? -1.568 -25.171 -2.837 1.00 70.12 180 PRO A CA 1
ATOM 1352 C C . PRO A 1 180 ? -0.718 -24.059 -3.434 1.00 70.12 180 PRO A C 1
ATOM 1354 O O . PRO A 1 180 ? -1.250 -23.044 -3.893 1.00 70.12 180 PRO A O 1
ATOM 1357 N N . GLU A 1 181 ? 0.592 -24.203 -3.253 1.00 70.25 181 GLU A N 1
ATOM 1358 C CA . GLU A 1 181 ? 1.567 -23.221 -3.684 1.00 70.25 181 GLU A CA 1
ATOM 1359 C C . GLU A 1 181 ? 1.282 -23.009 -5.171 1.00 70.25 181 GLU A C 1
ATOM 1361 O O . GLU A 1 181 ? 1.162 -24.004 -5.897 1.00 70.25 181 GLU A O 1
ATOM 1366 N N . PRO A 1 182 ? 1.013 -21.770 -5.625 1.00 70.75 182 PRO A N 1
ATOM 1367 C CA . PRO A 1 182 ? 0.777 -21.559 -7.040 1.00 70.75 182 PRO A CA 1
ATOM 1368 C C . PRO A 1 182 ? 1.986 -22.139 -7.767 1.00 70.75 182 PRO A C 1
ATOM 1370 O O . PRO A 1 182 ? 3.115 -21.819 -7.396 1.00 70.75 182 PRO A O 1
ATOM 1373 N N . GLU A 1 183 ? 1.754 -23.017 -8.746 1.00 66.12 183 GLU A N 1
ATOM 1374 C CA . GLU A 1 183 ? 2.805 -23.491 -9.643 1.00 66.12 183 GLU A CA 1
ATOM 1375 C C . GLU A 1 183 ? 3.364 -22.254 -10.348 1.00 66.12 183 GLU A C 1
ATOM 1377 O O . GLU A 1 183 ? 2.820 -21.757 -11.337 1.00 66.12 183 GLU A O 1
ATOM 1382 N N . LEU A 1 184 ? 4.401 -21.670 -9.749 1.00 66.25 184 LEU A N 1
ATOM 1383 C CA . LEU A 1 184 ? 5.143 -20.583 -10.344 1.00 66.25 184 LEU A CA 1
ATOM 1384 C C . LEU A 1 184 ? 5.795 -21.186 -11.586 1.00 66.25 184 LEU A C 1
ATOM 1386 O O . LEU A 1 184 ? 6.435 -22.235 -11.475 1.00 66.25 184 LEU A O 1
ATOM 1390 N N . PRO A 1 185 ? 5.631 -20.571 -12.766 1.00 70.12 185 PRO A N 1
ATOM 1391 C CA . PRO A 1 185 ? 6.369 -21.014 -13.930 1.00 70.12 185 PRO A CA 1
ATOM 1392 C C . PRO A 1 185 ? 7.853 -21.001 -13.572 1.00 70.12 185 PRO A C 1
ATOM 1394 O O . PRO A 1 185 ? 8.342 -20.035 -12.979 1.00 70.12 185 PRO A O 1
ATOM 1397 N N . ASP A 1 186 ? 8.547 -22.089 -13.890 1.00 64.00 186 ASP A N 1
ATOM 1398 C CA . ASP A 1 186 ? 9.985 -22.207 -13.690 1.00 64.00 186 ASP A CA 1
ATOM 1399 C C . ASP A 1 186 ? 10.682 -21.269 -14.689 1.00 64.00 186 ASP A C 1
ATOM 1401 O O . ASP A 1 186 ? 11.079 -21.659 -15.785 1.00 64.00 186 ASP A O 1
ATOM 1405 N N . TYR A 1 187 ? 10.748 -19.979 -14.351 1.00 56.75 187 TYR A N 1
ATOM 1406 C CA . TYR A 1 187 ? 11.454 -18.951 -15.115 1.00 56.75 187 TYR A CA 1
ATOM 1407 C C . TYR A 1 187 ? 12.964 -19.079 -14.859 1.00 56.75 187 TYR A C 1
ATOM 1409 O O . TYR A 1 187 ? 13.610 -18.163 -14.349 1.00 56.75 187 TYR A O 1
ATOM 1417 N N . ASN A 1 188 ? 13.530 -20.246 -15.169 1.00 65.62 188 ASN A N 1
ATOM 1418 C CA . ASN A 1 188 ? 14.971 -20.493 -15.096 1.00 65.62 188 ASN A CA 1
ATOM 1419 C C . ASN A 1 188 ? 15.724 -19.934 -16.318 1.00 65.62 188 ASN A C 1
ATOM 1421 O O . ASN A 1 188 ? 16.957 -19.878 -16.328 1.00 65.62 188 ASN A O 1
ATOM 1425 N N . GLU A 1 189 ? 14.996 -19.458 -17.330 1.00 70.31 189 GLU A N 1
ATOM 1426 C CA . GLU A 1 189 ? 15.583 -18.759 -18.459 1.00 70.31 189 GLU A CA 1
ATOM 1427 C C . GLU A 1 189 ? 16.063 -17.376 -18.019 1.00 70.31 189 GLU A C 1
ATOM 1429 O O . GLU A 1 189 ? 15.299 -16.442 -17.770 1.00 70.31 189 GLU A O 1
ATOM 1434 N N . THR A 1 190 ? 17.382 -17.233 -17.934 1.00 78.19 190 THR A N 1
ATOM 1435 C CA . THR A 1 190 ? 17.990 -15.917 -17.768 1.00 78.19 190 THR A CA 1
ATOM 1436 C C . THR A 1 190 ? 17.765 -15.099 -19.037 1.00 78.19 190 THR A C 1
ATOM 1438 O O . THR A 1 190 ? 17.819 -15.624 -20.150 1.00 78.19 190 THR A O 1
ATOM 1441 N N . LEU A 1 191 ? 17.590 -13.785 -18.887 1.00 73.00 191 LEU A N 1
ATOM 1442 C CA . LEU A 1 191 ? 17.418 -12.844 -20.005 1.00 73.00 191 LEU A CA 1
ATOM 1443 C C . LEU A 1 191 ? 18.527 -12.978 -21.070 1.00 73.00 191 LEU A C 1
ATOM 1445 O O . LEU A 1 191 ? 18.295 -12.745 -22.252 1.00 73.00 191 LEU A O 1
ATOM 1449 N N . GLY A 1 192 ? 19.724 -13.410 -20.655 1.00 80.19 192 GLY A N 1
ATOM 1450 C CA . GLY A 1 192 ? 20.837 -13.721 -21.550 1.00 80.19 192 GLY A CA 1
ATOM 1451 C C . GLY A 1 192 ? 20.605 -14.949 -22.436 1.00 80.19 192 GLY A C 1
ATOM 1452 O O . GLY A 1 192 ? 21.019 -14.931 -23.589 1.00 80.19 192 GLY A O 1
ATOM 1453 N N . THR A 1 193 ? 19.909 -15.978 -21.947 1.00 7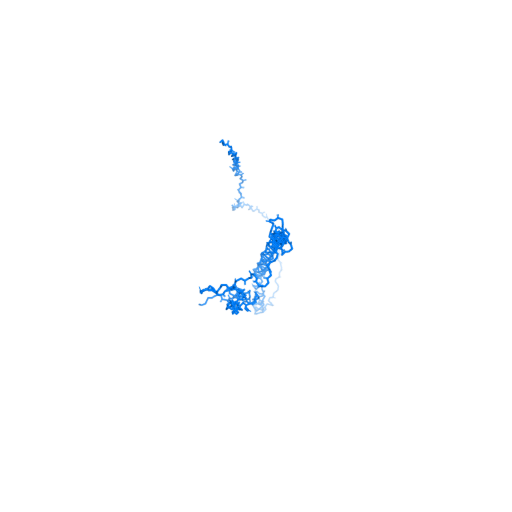6.25 193 THR A N 1
ATOM 1454 C CA . THR A 1 193 ? 19.587 -17.196 -22.719 1.00 76.25 193 THR A CA 1
ATOM 1455 C C . THR A 1 193 ? 18.627 -16.867 -23.857 1.00 76.25 193 THR A C 1
ATOM 1457 O O . THR A 1 193 ? 18.897 -17.195 -25.012 1.00 76.25 193 THR A O 1
ATOM 1460 N N . TRP A 1 194 ? 17.570 -16.111 -23.554 1.00 83.44 194 TRP A N 1
ATOM 1461 C CA . TRP A 1 194 ? 16.647 -15.601 -24.567 1.00 83.44 194 TRP A CA 1
ATOM 1462 C C . TRP A 1 194 ? 17.338 -14.656 -25.562 1.00 83.44 194 TRP A C 1
ATOM 1464 O O . TRP A 1 194 ? 17.129 -14.770 -26.771 1.00 83.44 194 TRP A O 1
ATOM 1474 N N . LEU A 1 195 ? 18.192 -13.743 -25.079 1.00 85.94 195 LEU A N 1
ATOM 1475 C CA . LEU A 1 195 ? 18.891 -12.786 -25.940 1.00 85.94 195 LEU A CA 1
ATOM 1476 C C . LEU A 1 195 ? 19.823 -13.505 -26.918 1.00 85.94 195 LEU A C 1
ATOM 1478 O O . LEU A 1 195 ? 19.835 -13.172 -28.098 1.00 85.94 195 LEU A O 1
ATOM 1482 N N . VAL A 1 196 ? 20.577 -14.500 -26.443 1.00 86.31 196 VAL A N 1
ATOM 1483 C CA . VAL A 1 196 ? 21.459 -15.314 -27.285 1.00 86.31 196 VAL A CA 1
ATOM 1484 C C . VAL A 1 196 ? 20.649 -16.127 -28.289 1.00 86.31 196 VAL A C 1
ATOM 1486 O O . VAL A 1 196 ? 21.028 -16.152 -29.454 1.00 86.31 196 VAL A O 1
ATOM 1489 N N . GLY A 1 197 ? 19.523 -16.724 -27.885 1.00 83.00 197 GLY A N 1
ATOM 1490 C CA . GLY A 1 197 ? 18.625 -17.434 -28.801 1.00 83.00 197 GLY A CA 1
ATOM 1491 C C . GLY A 1 197 ? 18.064 -16.524 -29.895 1.00 83.00 197 GLY A C 1
ATOM 1492 O O . GLY A 1 197 ? 18.111 -16.865 -31.070 1.00 83.00 197 GLY A O 1
ATOM 1493 N N . THR A 1 198 ? 17.632 -15.318 -29.529 1.00 83.81 198 THR A N 1
ATOM 1494 C CA . THR A 1 198 ? 17.083 -14.330 -30.471 1.00 83.81 198 THR A CA 1
ATOM 1495 C C . THR A 1 198 ? 18.155 -13.781 -31.415 1.00 83.81 198 THR A C 1
ATOM 1497 O O . THR A 1 198 ? 17.909 -13.604 -32.606 1.00 83.81 198 THR A O 1
ATOM 1500 N N . LEU A 1 199 ? 19.370 -13.527 -30.913 1.00 82.94 199 LEU A N 1
ATOM 1501 C CA . LEU A 1 199 ? 20.496 -13.127 -31.760 1.00 82.94 199 LEU A CA 1
ATOM 1502 C C . LEU A 1 199 ? 20.917 -14.271 -32.690 1.00 82.94 199 LEU A C 1
ATOM 1504 O O . LEU A 1 199 ? 21.230 -14.034 -33.852 1.00 82.94 199 LEU A O 1
ATOM 1508 N N . ALA A 1 200 ? 20.922 -15.508 -32.196 1.00 83.31 200 ALA A N 1
ATOM 1509 C CA . ALA A 1 200 ? 21.248 -16.681 -32.994 1.00 83.31 200 ALA A CA 1
ATOM 1510 C C . ALA A 1 200 ? 20.193 -16.957 -34.074 1.00 83.31 200 ALA A C 1
ATOM 1512 O O . ALA A 1 200 ? 20.561 -17.391 -35.155 1.00 83.31 200 ALA A O 1
ATOM 1513 N N . ASP A 1 201 ? 18.920 -16.658 -33.827 1.00 83.81 201 ASP A N 1
ATOM 1514 C CA . ASP A 1 201 ? 17.848 -16.768 -34.824 1.00 83.81 201 ASP A CA 1
ATOM 1515 C C . ASP A 1 201 ? 17.938 -15.658 -35.890 1.00 83.81 201 ASP A C 1
ATOM 1517 O O . ASP A 1 201 ? 17.768 -15.895 -37.082 1.00 83.81 201 ASP A O 1
ATOM 1521 N N . MET A 1 202 ? 18.305 -14.439 -35.480 1.00 76.25 202 MET A N 1
ATOM 1522 C CA . MET A 1 202 ? 18.411 -13.287 -36.382 1.00 76.25 202 MET A CA 1
ATOM 1523 C C . MET A 1 202 ? 19.703 -13.265 -37.222 1.00 76.25 202 MET A C 1
ATOM 1525 O O . MET A 1 202 ? 19.703 -12.737 -38.335 1.00 76.25 202 MET A O 1
ATOM 1529 N N . PHE A 1 203 ? 20.810 -13.799 -36.695 1.00 76.44 203 PHE A N 1
ATOM 1530 C CA . PHE A 1 203 ? 22.128 -13.819 -37.353 1.00 76.44 203 PHE A CA 1
ATOM 1531 C C . PHE A 1 203 ? 22.624 -15.227 -37.699 1.00 76.44 203 PHE A C 1
ATOM 1533 O O . PHE A 1 203 ? 23.695 -15.375 -38.295 1.00 76.44 203 PHE A O 1
ATOM 1540 N N . GLY A 1 204 ? 21.871 -16.260 -37.328 1.00 66.31 204 GLY A N 1
ATOM 1541 C CA . GLY A 1 204 ? 22.097 -17.619 -37.791 1.00 66.31 204 GLY A CA 1
ATOM 1542 C C . GLY A 1 204 ? 21.846 -17.711 -39.297 1.00 66.31 204 GLY A C 1
ATOM 1543 O O . GLY A 1 204 ? 21.050 -16.943 -39.840 1.00 66.31 204 GLY A O 1
ATOM 1544 N N . PRO A 1 205 ? 22.541 -18.611 -40.009 1.00 61.00 205 PRO A N 1
ATOM 1545 C CA . PRO A 1 205 ? 22.275 -18.854 -41.420 1.00 61.00 205 PRO A CA 1
ATOM 1546 C C . PRO A 1 205 ? 20.833 -19.359 -41.564 1.00 61.00 205 PRO A C 1
ATOM 1548 O O . PRO A 1 205 ? 20.541 -20.515 -41.277 1.00 61.00 205 PRO A O 1
ATOM 1551 N N . GLY A 1 206 ? 19.920 -18.465 -41.937 1.00 54.41 206 GLY A N 1
ATOM 1552 C CA . GLY A 1 206 ? 18.516 -18.799 -42.106 1.00 54.41 206 GLY A CA 1
ATOM 1553 C C . GLY A 1 206 ? 18.305 -19.803 -43.237 1.00 54.41 206 GLY A C 1
ATOM 1554 O O . GLY A 1 206 ? 18.777 -19.586 -44.352 1.00 54.41 206 GLY A O 1
ATOM 1555 N N . GLY A 1 207 ? 17.516 -20.832 -42.930 1.00 52.75 207 GLY A N 1
ATOM 1556 C CA . GLY A 1 207 ? 16.655 -21.529 -43.881 1.00 52.75 207 GLY A CA 1
ATOM 1557 C C . GLY A 1 207 ? 17.264 -22.731 -44.593 1.00 52.75 207 GLY A C 1
ATOM 1558 O O . GLY A 1 207 ? 17.818 -22.589 -45.680 1.00 52.75 207 GLY A O 1
ATOM 1559 N N . GLU A 1 208 ? 17.007 -23.916 -44.042 1.00 38.59 208 GLU A N 1
ATOM 1560 C CA . GLU A 1 208 ? 16.445 -25.014 -44.841 1.00 38.59 208 GLU A CA 1
ATOM 1561 C C . GLU A 1 208 ? 15.032 -25.323 -44.338 1.00 38.59 208 GLU A C 1
ATOM 1563 O O . GLU A 1 208 ? 14.821 -25.229 -43.105 1.00 38.59 208 GLU A O 1
#

Radius of gyration: 50.61 Å; chains: 1; bounding box: 102×53×138 Å

Secondary structure (DSSP, 8-state):
--------------------------------------------------HHHHHHHHHHHHHHHHTTS-HHHHHHHHHHHHHHHHHHHHHHHHHHHHHHHHHHHHHHHHHHHHHHHHHHHHHHHHHHHHHHHHT-HHHHHHHHHHTT--PPPGGG------TT--------------------------HHHHHHHHHHHHHS----